Protein AF-E3ZTV2-F1 (afdb_monomer_lite)

Radius of gyration: 23.63 Å; chains: 1; bounding box: 73×39×81 Å

Secondary structure (DSSP, 8-state):
-HHHHHHHHHHHHS-GGG-STTTTSS--SS-GGGGHHHHHHHHHHHHHHHHHHHH-HHHHTT-BTTB-GGGGG---TT-TTT-SS--S--HHHHHHHHSSS-TTSHHHHHHHT--SS-BSSSS--HHHHHHHHHH--SHHHHHHHHHHHHHHHHHHHHHHHHTSSHHHHHHHHHHHHHHHHHTT--BTTTTTHHHHHHHGGGTGGGSSSTHHHHHHHHHHHHHHHHH-----SPPP-

Foldseek 3Di:
DVVVVVVVCCQQACDPPQPHPQSNLRPDDPRLVVLLVLLLVLLVVLQLVLVCQAQPVVLSVPDDPVDNPSVVVGRDCLHLLNDPAQLQPQPQRLVQVVVPDDPVCSVVSVVSNPLVAFFPDPAADPVLSVVVCVQDVYGVSSSVCSNVVSVLSNVLSVCSNQLHPLLVSLVVQLVVLVNCNNSSNDHPVCNVSNVSSVVSNVSSQCRNHPCVPVVVVCCVPVVCVPVNDDDDPDDDD

Sequence (237 aa):
GYYMWQYIMHEFFHIKDHRNIFRGWTSRYGNVLWTLPLRVYLGWFWIDEALSKIYGETTWDKVSITNLKPLFNGVGSDSWLTATTSKMPFEWLQTAATSGASQAAGDAAGAAATNVTTPILSHMPGWFQWIMELLMPNLDVALVMQKVVPFVELAIGLAMVVGLFTWLVSIGSAGFLVMFTLSAMLGWDKFWALPASIALLNGAGRTFGLDYWAVPWFQKHLGHWWYGKPKSVYRDK

Organism: NCBI:txid702453

Structure (mmCIF, N/CA/C/O backbone):
data_AF-E3ZTV2-F1
#
_entry.id   AF-E3ZTV2-F1
#
loop_
_atom_site.group_PDB
_atom_site.id
_atom_site.type_symbol
_atom_site.label_atom_id
_atom_site.label_alt_id
_atom_site.label_comp_id
_atom_site.label_asym_id
_atom_site.label_entity_id
_atom_site.label_seq_id
_atom_site.pdbx_PDB_ins_code
_atom_site.Cartn_x
_atom_site.Cartn_y
_atom_site.Cartn_z
_atom_site.occupancy
_atom_site.B_iso_or_equiv
_atom_site.auth_seq_id
_atom_site.auth_comp_id
_atom_site.auth_asym_id
_atom_site.auth_atom_id
_atom_site.pdbx_PDB_model_num
ATOM 1 N N . GLY A 1 1 ? 40.864 3.312 -9.023 1.00 81.31 1 GLY A N 1
ATOM 2 C CA . GLY A 1 1 ? 39.592 3.653 -8.353 1.00 81.31 1 GLY A CA 1
ATOM 3 C C . GLY A 1 1 ? 38.500 3.996 -9.351 1.00 81.31 1 GLY A C 1
ATOM 4 O O . GLY A 1 1 ? 37.644 3.162 -9.596 1.00 81.31 1 GLY A O 1
ATOM 5 N N . TYR A 1 2 ? 38.559 5.181 -9.966 1.00 91.19 2 TYR A N 1
ATOM 6 C CA . TYR A 1 2 ? 37.517 5.700 -10.870 1.00 91.19 2 TYR A CA 1
ATOM 7 C C . TYR A 1 2 ? 37.104 4.745 -12.007 1.00 91.19 2 TYR A C 1
ATOM 9 O O . TYR A 1 2 ? 35.928 4.423 -12.137 1.00 91.19 2 TYR A O 1
ATOM 17 N N . TYR A 1 3 ? 38.061 4.223 -12.783 1.00 91.12 3 TYR A N 1
ATOM 18 C CA . TYR A 1 3 ? 37.756 3.305 -13.891 1.00 91.12 3 TYR A CA 1
ATOM 19 C C . TYR A 1 3 ? 37.158 1.969 -13.433 1.00 91.12 3 TYR A C 1
ATOM 21 O O . TYR A 1 3 ? 36.282 1.428 -14.096 1.00 91.12 3 TYR A O 1
ATOM 29 N N . MET A 1 4 ? 37.577 1.471 -12.266 1.00 89.56 4 MET A N 1
ATOM 30 C CA . MET A 1 4 ? 37.004 0.266 -11.658 1.00 89.56 4 MET A CA 1
ATOM 31 C C . MET A 1 4 ? 35.544 0.498 -11.248 1.00 89.56 4 MET A C 1
ATOM 33 O O . MET A 1 4 ? 34.691 -0.343 -11.503 1.00 89.56 4 MET A O 1
ATOM 37 N N . TRP A 1 5 ? 35.240 1.665 -10.675 1.00 88.06 5 TRP A N 1
ATOM 38 C CA . TRP A 1 5 ? 33.871 2.052 -10.334 1.00 88.06 5 TRP A CA 1
ATOM 39 C C . TRP A 1 5 ? 32.977 2.201 -11.571 1.00 88.06 5 TRP A C 1
ATOM 41 O O . TRP A 1 5 ? 31.875 1.660 -11.594 1.00 88.06 5 TRP A O 1
ATOM 51 N N . GLN A 1 6 ? 33.463 2.877 -12.617 1.00 85.94 6 GLN A N 1
ATOM 52 C CA . GLN A 1 6 ? 32.741 3.015 -13.887 1.00 85.94 6 GLN A CA 1
ATOM 53 C C . GLN A 1 6 ? 32.474 1.656 -14.540 1.00 85.94 6 GLN A C 1
ATOM 55 O O . GLN A 1 6 ? 31.373 1.418 -15.027 1.00 85.94 6 GLN A O 1
ATOM 60 N N . TYR A 1 7 ? 33.446 0.743 -14.495 1.00 85.94 7 TYR A N 1
ATOM 61 C CA . TYR A 1 7 ? 33.284 -0.616 -15.002 1.00 85.94 7 TYR A CA 1
ATOM 62 C C . TYR A 1 7 ? 32.197 -1.389 -14.241 1.00 85.94 7 TYR A C 1
ATOM 64 O O . TYR A 1 7 ? 31.290 -1.936 -14.861 1.00 85.94 7 TYR A O 1
ATOM 72 N N . ILE A 1 8 ? 32.224 -1.365 -12.902 1.00 85.75 8 ILE A N 1
ATOM 73 C CA . ILE A 1 8 ? 31.193 -1.996 -12.058 1.00 85.75 8 ILE A CA 1
ATOM 74 C C . ILE A 1 8 ? 29.811 -1.397 -12.361 1.00 85.75 8 ILE A C 1
ATOM 76 O O . ILE A 1 8 ? 28.840 -2.126 -12.563 1.00 85.75 8 ILE A O 1
ATOM 80 N N . MET A 1 9 ? 29.712 -0.069 -12.441 1.00 82.62 9 MET A N 1
ATOM 81 C CA . MET A 1 9 ? 28.456 0.611 -12.761 1.00 82.62 9 MET A CA 1
ATOM 82 C C . MET A 1 9 ? 27.943 0.273 -14.160 1.00 82.62 9 MET A C 1
ATOM 84 O O . MET A 1 9 ? 26.732 0.139 -14.350 1.00 82.62 9 MET A O 1
ATOM 88 N N . HIS A 1 10 ? 28.834 0.120 -15.135 1.00 81.88 10 HIS A N 1
ATOM 89 C CA . HIS A 1 10 ? 28.465 -0.274 -16.486 1.00 81.88 10 HIS A CA 1
ATOM 90 C C . HIS A 1 10 ? 27.926 -1.709 -16.523 1.00 81.88 10 HIS A C 1
ATOM 92 O O . HIS A 1 10 ? 26.837 -1.936 -17.046 1.00 81.88 10 HIS A O 1
ATOM 98 N N . GLU A 1 11 ? 28.634 -2.650 -15.898 1.00 82.06 11 GLU A N 1
ATOM 99 C CA . GLU A 1 11 ? 28.300 -4.076 -15.929 1.00 82.06 11 GLU A CA 1
ATOM 100 C C . GLU A 1 11 ? 26.981 -4.391 -15.204 1.00 82.06 11 GLU A C 1
ATOM 102 O O . GLU A 1 11 ? 26.134 -5.131 -15.708 1.00 82.06 11 GLU A O 1
ATOM 107 N N . PHE A 1 12 ? 26.759 -3.790 -14.030 1.00 80.56 12 PHE A N 1
ATOM 108 C CA . PHE A 1 12 ? 25.579 -4.094 -13.219 1.00 80.56 12 PHE A CA 1
ATOM 109 C C . PHE A 1 12 ? 24.367 -3.205 -13.524 1.00 80.56 12 PHE A C 1
ATOM 111 O O . PHE A 1 12 ? 23.242 -3.712 -13.482 1.00 80.56 12 PHE A O 1
ATOM 118 N N . PHE A 1 13 ? 24.557 -1.919 -13.847 1.00 77.38 13 PHE A N 1
ATOM 119 C CA . PHE A 1 13 ? 23.460 -0.936 -13.903 1.00 77.38 13 PHE A CA 1
ATOM 120 C C . PHE A 1 13 ? 23.211 -0.297 -15.274 1.00 77.38 13 PHE A C 1
ATOM 122 O O . PHE A 1 13 ? 22.108 0.190 -15.504 1.00 77.38 13 PHE A O 1
ATOM 129 N N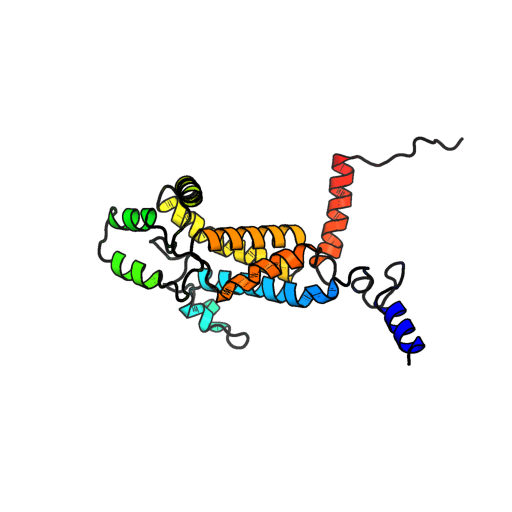 . HIS A 1 14 ? 24.179 -0.294 -16.196 1.00 75.31 14 HIS A N 1
ATOM 130 C CA . HIS A 1 14 ? 24.034 0.418 -17.478 1.00 75.31 14 HIS A CA 1
ATOM 131 C C . HIS A 1 14 ? 24.196 -0.473 -18.715 1.00 75.31 14 HIS A C 1
ATOM 133 O O . HIS A 1 14 ? 24.259 0.043 -19.833 1.00 75.31 14 HIS A O 1
ATOM 139 N N . ILE A 1 15 ? 24.246 -1.799 -18.545 1.00 75.06 15 ILE A N 1
ATOM 140 C CA . ILE A 1 15 ? 24.429 -2.715 -19.670 1.00 75.06 15 ILE A CA 1
ATOM 141 C C . ILE A 1 15 ? 23.250 -2.614 -20.648 1.00 75.06 15 ILE A C 1
ATOM 143 O O . ILE A 1 15 ? 22.076 -2.690 -20.265 1.00 75.06 15 ILE A O 1
ATOM 147 N N . LYS A 1 16 ? 23.571 -2.449 -21.932 1.00 64.56 16 LYS A N 1
ATOM 148 C CA . LYS A 1 16 ? 22.589 -2.518 -23.017 1.00 64.56 16 LYS A CA 1
ATOM 149 C C . LYS A 1 16 ? 22.161 -3.983 -23.201 1.00 64.56 16 LYS A C 1
ATOM 151 O O . LYS A 1 16 ? 22.934 -4.900 -22.933 1.00 64.56 16 LYS A O 1
ATOM 156 N N . ASP A 1 17 ? 20.905 -4.200 -23.582 1.00 69.25 17 ASP A N 1
ATOM 157 C CA . ASP A 1 17 ? 20.309 -5.524 -23.846 1.00 69.25 17 ASP A CA 1
ATOM 158 C C . ASP A 1 17 ? 20.088 -6.451 -22.637 1.00 69.25 17 ASP A C 1
ATOM 160 O O . ASP A 1 17 ? 19.860 -7.647 -22.815 1.00 69.25 17 ASP A O 1
ATOM 164 N N . HIS A 1 18 ? 20.103 -5.934 -21.400 1.00 71.44 18 HIS A N 1
ATOM 165 C CA . HIS A 1 18 ? 19.736 -6.700 -20.192 1.00 71.44 18 HIS A CA 1
ATOM 166 C C . HIS A 1 18 ? 20.591 -7.961 -19.932 1.00 71.44 18 HIS A C 1
ATOM 168 O O . HIS A 1 18 ? 20.199 -8.843 -19.163 1.00 71.44 18 HIS A O 1
ATOM 174 N N . ARG A 1 19 ? 21.784 -8.046 -20.534 1.00 71.69 19 ARG A N 1
ATOM 175 C CA . ARG A 1 19 ? 22.707 -9.189 -20.430 1.00 71.69 19 ARG A CA 1
ATOM 176 C C . ARG A 1 19 ? 23.564 -9.147 -19.157 1.00 71.69 19 ARG A C 1
ATOM 178 O O . ARG A 1 19 ? 24.773 -9.312 -19.231 1.00 71.69 19 ARG A O 1
ATOM 185 N N . ASN A 1 20 ? 22.949 -8.926 -17.997 1.00 76.06 20 ASN A N 1
ATOM 186 C CA . ASN A 1 20 ? 23.630 -8.999 -16.700 1.00 76.06 20 ASN A CA 1
ATOM 187 C C . ASN A 1 20 ? 23.155 -10.204 -15.869 1.00 76.06 20 ASN A C 1
ATOM 189 O O . ASN A 1 20 ? 22.162 -10.860 -16.194 1.00 76.06 20 ASN A O 1
ATOM 193 N N . ILE A 1 21 ? 23.852 -10.476 -14.760 1.00 76.88 21 ILE A N 1
ATOM 194 C CA . ILE A 1 21 ? 23.529 -11.566 -13.817 1.00 76.88 21 ILE A CA 1
ATOM 195 C C . ILE A 1 21 ? 22.083 -11.450 -13.295 1.00 76.88 21 ILE A C 1
ATOM 197 O O . ILE A 1 21 ? 21.417 -12.456 -13.057 1.00 76.88 21 ILE A O 1
ATOM 201 N N . PHE A 1 22 ? 21.563 -10.225 -13.195 1.00 75.50 22 PHE A N 1
ATOM 202 C CA . PHE A 1 22 ? 20.207 -9.919 -12.733 1.00 75.50 22 PHE A CA 1
ATOM 203 C C . PHE A 1 22 ? 19.158 -9.865 -13.857 1.00 75.50 22 PHE A C 1
ATOM 205 O O . PHE A 1 22 ? 18.072 -9.322 -13.650 1.00 75.50 22 PHE A O 1
ATOM 212 N N . ARG A 1 23 ? 19.465 -10.398 -15.051 1.00 72.69 23 ARG A N 1
ATOM 213 C CA . ARG A 1 23 ? 18.553 -10.492 -16.211 1.00 72.69 23 ARG A CA 1
ATOM 214 C C . ARG A 1 23 ? 17.859 -9.166 -16.565 1.00 72.69 23 ARG A C 1
ATOM 216 O O . ARG A 1 23 ? 16.705 -9.140 -16.986 1.00 72.69 23 ARG A O 1
ATOM 223 N N . GLY A 1 24 ? 18.550 -8.048 -16.358 1.00 73.50 24 GLY A N 1
ATOM 224 C CA . GLY A 1 24 ? 18.078 -6.706 -16.687 1.00 73.50 24 GLY A CA 1
ATOM 225 C C . GLY A 1 24 ? 17.286 -5.975 -15.608 1.00 73.50 24 GLY A C 1
ATOM 226 O O . GLY A 1 24 ? 16.904 -4.830 -15.838 1.00 73.50 24 GLY A O 1
ATOM 227 N N . TRP A 1 25 ? 17.050 -6.570 -14.435 1.00 73.50 25 TRP A N 1
ATOM 228 C CA . TRP A 1 25 ? 16.281 -5.928 -13.355 1.00 73.50 25 TRP A CA 1
ATOM 229 C C . TRP A 1 25 ? 16.961 -4.678 -12.790 1.00 73.50 25 TRP A C 1
ATOM 231 O O . TRP A 1 25 ? 16.288 -3.730 -12.383 1.00 73.50 25 TRP A O 1
ATOM 241 N N . THR A 1 26 ? 18.292 -4.671 -12.809 1.00 71.50 26 THR A N 1
ATOM 242 C CA . THR A 1 26 ? 19.145 -3.576 -12.334 1.00 71.50 26 THR A CA 1
ATOM 243 C C . THR A 1 26 ? 19.569 -2.612 -13.442 1.00 71.50 26 THR A C 1
ATOM 245 O O . THR A 1 26 ? 20.105 -1.555 -13.135 1.00 71.50 26 THR A O 1
ATOM 248 N N . SER A 1 27 ? 19.338 -2.940 -14.720 1.00 66.00 27 SER A N 1
ATOM 249 C CA . SER A 1 27 ? 19.918 -2.211 -15.860 1.00 66.00 27 SER A CA 1
ATOM 250 C C . SER A 1 27 ? 19.022 -1.097 -16.427 1.00 66.00 27 SER A C 1
ATOM 252 O O . SER A 1 27 ? 19.185 -0.686 -17.578 1.00 66.00 27 SER A O 1
ATOM 254 N N . ARG A 1 28 ? 18.004 -0.655 -15.673 1.00 69.25 28 ARG A N 1
ATOM 255 C CA . ARG A 1 28 ? 17.030 0.354 -16.122 1.00 69.25 28 ARG A CA 1
ATOM 256 C C . ARG A 1 28 ? 17.522 1.767 -15.794 1.00 69.25 28 ARG A C 1
ATOM 258 O O . ARG A 1 28 ? 17.814 2.072 -14.640 1.00 69.25 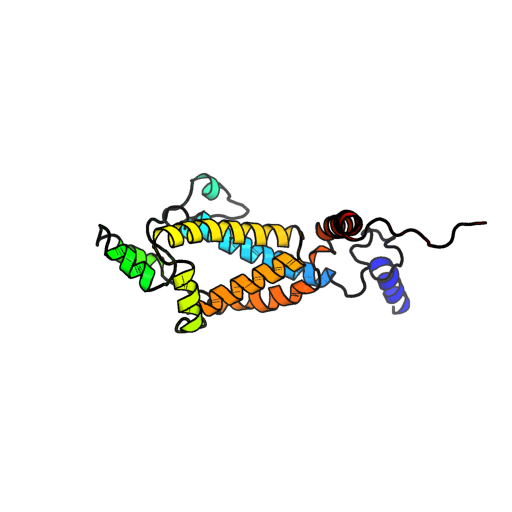28 ARG A O 1
ATOM 265 N N . TYR A 1 29 ? 17.523 2.644 -16.801 1.00 56.03 29 TYR A N 1
ATOM 266 C CA . TYR A 1 29 ? 17.745 4.081 -16.617 1.00 56.03 29 TYR A CA 1
ATOM 267 C C . TYR A 1 29 ? 16.623 4.691 -15.759 1.00 56.03 29 TYR A C 1
ATOM 269 O O . TYR A 1 29 ? 15.441 4.505 -16.049 1.00 56.03 29 TYR A O 1
ATOM 277 N N . GLY A 1 30 ? 17.006 5.395 -14.691 1.00 62.72 30 GLY A N 1
ATOM 278 C CA . GLY A 1 30 ? 16.117 5.726 -13.575 1.00 62.72 30 GLY A CA 1
ATOM 279 C C . GLY A 1 30 ? 16.077 4.542 -12.616 1.00 62.72 30 GLY A C 1
ATOM 280 O O . GLY A 1 30 ? 15.396 3.555 -12.869 1.00 62.72 30 GLY A O 1
ATOM 281 N N . ASN A 1 31 ? 16.874 4.601 -11.552 1.00 66.69 31 ASN A N 1
ATOM 282 C CA . ASN A 1 31 ? 17.228 3.448 -10.727 1.00 66.69 31 ASN A CA 1
ATOM 283 C C . ASN A 1 31 ? 16.070 3.076 -9.770 1.00 66.69 31 ASN A C 1
ATOM 285 O O . ASN A 1 31 ? 16.139 3.263 -8.558 1.00 66.69 31 ASN A O 1
ATOM 289 N N . VAL A 1 32 ? 14.974 2.571 -10.354 1.00 77.75 32 VAL A N 1
ATOM 290 C CA . VAL A 1 32 ? 13.733 2.102 -9.706 1.00 77.75 32 VAL A CA 1
ATOM 291 C C . VAL A 1 32 ? 14.011 1.017 -8.656 1.00 77.75 32 VAL A C 1
ATOM 293 O O . VAL A 1 32 ? 13.216 0.820 -7.739 1.00 77.75 32 VAL A O 1
ATOM 296 N N . LEU A 1 33 ? 15.186 0.384 -8.714 1.00 81.69 33 LEU A N 1
ATOM 297 C CA . LEU A 1 33 ? 15.715 -0.467 -7.651 1.00 81.69 33 LEU A CA 1
ATOM 298 C C . LEU A 1 33 ? 15.606 0.188 -6.268 1.00 81.69 33 LEU A C 1
ATOM 300 O O . LEU A 1 33 ? 15.181 -0.461 -5.319 1.00 81.69 33 LEU A O 1
ATOM 304 N N . TRP A 1 34 ? 15.913 1.482 -6.158 1.00 83.75 34 TRP A N 1
ATOM 305 C CA . TRP A 1 34 ? 15.877 2.193 -4.875 1.00 83.75 34 TRP A CA 1
ATOM 306 C C . TRP A 1 34 ? 14.471 2.449 -4.353 1.00 83.75 34 TRP A C 1
ATOM 308 O O . TRP A 1 34 ? 14.297 2.756 -3.179 1.00 83.75 34 TRP A O 1
ATOM 318 N N . THR A 1 35 ? 13.457 2.276 -5.195 1.00 89.62 35 THR A N 1
ATOM 319 C CA . THR A 1 35 ? 12.064 2.323 -4.753 1.00 89.62 35 THR A CA 1
ATOM 320 C C . THR A 1 35 ? 11.536 0.975 -4.283 1.00 89.62 35 THR A C 1
ATOM 322 O O . THR A 1 35 ? 10.452 0.926 -3.715 1.00 89.62 35 THR A O 1
ATOM 325 N N . LEU A 1 36 ? 12.298 -0.115 -4.430 1.00 91.00 36 LEU A N 1
ATOM 326 C CA . LEU A 1 36 ? 11.889 -1.431 -3.940 1.00 91.00 36 LEU A CA 1
ATOM 327 C C . LEU A 1 36 ? 11.705 -1.489 -2.416 1.00 91.00 36 LEU A C 1
ATOM 329 O O . LEU A 1 36 ? 10.666 -1.996 -1.997 1.00 91.00 36 LEU A O 1
ATOM 333 N N . PRO A 1 37 ? 12.622 -0.968 -1.575 1.00 92.94 37 PRO A N 1
ATOM 334 C CA . PRO A 1 37 ? 12.410 -0.979 -0.129 1.00 92.94 37 PRO A CA 1
ATOM 335 C C . PRO A 1 37 ? 11.145 -0.213 0.261 1.00 92.94 37 PRO A C 1
ATOM 337 O O . PRO A 1 37 ? 10.329 -0.722 1.023 1.00 92.94 37 PRO A O 1
ATOM 340 N N . LEU A 1 38 ? 10.933 0.961 -0.345 1.00 94.12 38 LEU A N 1
ATOM 341 C CA . LEU A 1 38 ? 9.726 1.761 -0.138 1.00 94.12 38 LEU A CA 1
ATOM 342 C C . LEU A 1 38 ? 8.463 1.014 -0.591 1.00 94.12 38 LEU A C 1
ATOM 344 O O . LEU A 1 38 ? 7.445 1.066 0.088 1.00 94.12 38 LEU A O 1
ATOM 348 N N . ARG A 1 39 ? 8.538 0.282 -1.709 1.00 94.25 39 ARG A N 1
ATOM 349 C CA . ARG A 1 39 ? 7.439 -0.533 -2.238 1.00 94.25 39 ARG A CA 1
ATOM 350 C C . ARG A 1 39 ? 7.043 -1.644 -1.276 1.00 94.25 39 ARG A C 1
ATOM 352 O O . ARG A 1 39 ? 5.861 -1.815 -1.006 1.00 94.25 39 ARG A O 1
ATOM 359 N N . VAL A 1 40 ? 8.020 -2.405 -0.785 1.00 94.94 40 VAL A N 1
ATOM 360 C CA . VAL A 1 40 ? 7.769 -3.508 0.150 1.00 94.94 40 VAL A CA 1
ATOM 361 C C . VAL A 1 40 ? 7.259 -2.963 1.478 1.00 94.94 40 VAL A C 1
ATOM 363 O O . VAL A 1 40 ? 6.315 -3.520 2.022 1.00 94.94 40 VAL A O 1
ATOM 366 N N . TYR A 1 41 ? 7.820 -1.853 1.962 1.00 95.38 41 TYR A N 1
ATOM 367 C CA . TYR A 1 41 ? 7.381 -1.224 3.205 1.00 95.38 41 TYR A CA 1
ATOM 368 C C . TYR A 1 41 ? 5.950 -0.679 3.114 1.00 95.38 41 TYR A C 1
ATOM 370 O O . TYR A 1 41 ? 5.134 -0.975 3.980 1.00 95.38 41 TYR A O 1
ATOM 378 N N . LEU A 1 42 ? 5.602 0.038 2.039 1.00 94.56 42 LEU A N 1
ATOM 379 C CA . LEU A 1 42 ? 4.229 0.505 1.828 1.00 94.56 42 LEU A CA 1
ATOM 380 C C . LEU A 1 42 ? 3.255 -0.663 1.611 1.00 94.56 42 LEU A C 1
ATOM 382 O O . LEU A 1 42 ? 2.134 -0.635 2.107 1.00 94.56 42 LEU A O 1
ATOM 386 N N . GLY A 1 43 ? 3.679 -1.707 0.895 1.00 94.31 43 GLY A N 1
ATOM 387 C CA . GLY A 1 43 ? 2.884 -2.923 0.739 1.00 94.31 43 GLY A CA 1
ATOM 388 C C . GLY A 1 43 ? 2.626 -3.622 2.074 1.00 94.31 43 GLY A C 1
ATOM 389 O O . GLY A 1 43 ? 1.499 -4.027 2.341 1.00 94.31 43 GLY A O 1
ATOM 390 N N . TRP A 1 44 ? 3.644 -3.706 2.934 1.00 94.44 44 TRP A N 1
ATOM 391 C CA . TRP A 1 44 ? 3.511 -4.240 4.287 1.00 94.44 44 TRP A CA 1
ATOM 392 C C . TRP A 1 44 ? 2.581 -3.391 5.152 1.00 94.44 44 TRP A C 1
ATOM 394 O O . TRP A 1 44 ? 1.726 -3.956 5.818 1.00 94.44 44 TRP A O 1
ATOM 404 N N . PHE A 1 45 ? 2.683 -2.061 5.085 1.00 94.06 45 PHE A N 1
ATOM 405 C CA . PHE A 1 45 ? 1.765 -1.146 5.772 1.00 94.06 45 PHE A CA 1
ATOM 406 C C . PHE A 1 45 ? 0.294 -1.465 5.456 1.00 94.06 45 PHE A C 1
ATOM 408 O O . PHE A 1 45 ? -0.511 -1.614 6.367 1.00 94.06 45 PHE A O 1
ATOM 415 N N . TRP A 1 46 ? -0.052 -1.664 4.181 1.00 93.81 46 TRP A N 1
ATOM 416 C CA . TRP A 1 46 ? -1.418 -2.041 3.801 1.00 93.81 46 TRP A CA 1
ATOM 417 C C . TRP A 1 46 ? -1.827 -3.440 4.265 1.00 93.81 46 TRP A C 1
ATOM 419 O O . TRP A 1 46 ? -2.983 -3.649 4.623 1.00 93.81 46 TRP A O 1
ATOM 429 N N . ILE A 1 47 ? -0.900 -4.402 4.260 1.00 94.69 47 ILE A N 1
ATOM 430 C CA . ILE A 1 47 ? -1.156 -5.752 4.782 1.00 94.69 47 ILE A CA 1
ATOM 431 C C . ILE A 1 47 ? -1.433 -5.692 6.287 1.00 94.69 47 ILE A C 1
ATOM 433 O O . ILE A 1 47 ? -2.374 -6.326 6.751 1.00 94.69 47 ILE A O 1
ATOM 437 N N . ASP A 1 48 ? -0.643 -4.926 7.031 1.00 91.19 48 ASP A N 1
ATOM 438 C CA . ASP A 1 48 ? -0.765 -4.770 8.479 1.00 91.19 48 ASP A CA 1
ATOM 439 C C . ASP A 1 48 ? -2.091 -4.095 8.869 1.00 91.19 48 ASP A C 1
ATOM 441 O O . ASP A 1 48 ? -2.852 -4.623 9.682 1.00 91.19 48 ASP A O 1
ATOM 445 N N . GLU A 1 49 ? -2.447 -2.999 8.191 1.00 89.38 49 GLU A N 1
ATOM 446 C CA . GLU A 1 49 ? -3.746 -2.324 8.339 1.00 89.38 49 GLU A CA 1
ATOM 447 C C . GLU A 1 49 ? -4.932 -3.234 7.992 1.00 89.38 49 GLU A C 1
ATOM 449 O O . GLU A 1 49 ? -5.971 -3.199 8.650 1.00 89.38 49 GLU A O 1
ATOM 454 N N . ALA A 1 50 ? -4.797 -4.064 6.959 1.00 90.50 50 ALA A N 1
ATOM 455 C CA . ALA A 1 50 ? -5.856 -4.975 6.559 1.00 90.50 50 ALA A CA 1
ATOM 456 C C . ALA A 1 50 ? -6.028 -6.131 7.553 1.00 90.50 50 ALA A C 1
ATOM 458 O O . ALA A 1 50 ? -7.152 -6.489 7.910 1.00 90.50 50 ALA A O 1
ATOM 459 N N . LEU A 1 51 ? -4.926 -6.737 7.999 1.00 90.44 51 LEU A N 1
ATOM 460 C CA . LEU A 1 51 ? -4.954 -7.891 8.895 1.00 90.44 51 LEU A CA 1
ATOM 461 C C . LEU A 1 51 ? -5.413 -7.506 10.302 1.00 90.44 51 LEU A C 1
ATOM 463 O O . LEU A 1 51 ? -6.189 -8.262 10.891 1.00 90.44 51 LEU A O 1
ATOM 467 N N . SER A 1 52 ? -5.051 -6.317 10.792 1.00 87.62 52 SER A N 1
ATOM 468 C CA . SER A 1 52 ? -5.588 -5.781 12.048 1.00 87.62 52 SER A CA 1
ATOM 469 C C . SER A 1 52 ? -7.109 -5.585 11.982 1.00 87.62 52 SER A C 1
ATOM 471 O O . SER A 1 52 ? -7.816 -5.942 12.924 1.00 87.62 52 SER A O 1
ATOM 473 N N . LYS A 1 53 ? -7.658 -5.141 10.842 1.00 86.31 53 LYS A N 1
ATOM 474 C CA . LYS A 1 53 ? -9.116 -5.035 10.633 1.00 86.31 53 LYS A CA 1
ATOM 475 C C . LYS A 1 53 ? -9.797 -6.398 10.471 1.00 86.31 53 LYS A C 1
ATOM 477 O O . LYS A 1 53 ? -10.898 -6.593 10.989 1.00 86.31 53 LYS A O 1
ATOM 482 N N . ILE A 1 54 ? -9.166 -7.351 9.779 1.00 89.25 54 ILE A N 1
ATOM 483 C CA . ILE A 1 54 ? -9.717 -8.695 9.523 1.00 89.25 54 ILE A CA 1
ATOM 484 C C . ILE A 1 54 ? -9.739 -9.547 10.794 1.00 89.25 54 ILE A C 1
ATOM 486 O O . ILE A 1 54 ? -10.772 -10.140 11.097 1.00 89.25 54 ILE A O 1
ATOM 490 N N . TYR A 1 55 ? -8.637 -9.623 11.540 1.00 86.19 55 TYR A N 1
ATOM 491 C CA . TYR A 1 55 ? -8.535 -10.461 12.743 1.00 86.19 55 TYR A CA 1
ATOM 492 C C . TYR A 1 55 ? -8.933 -9.726 14.029 1.00 86.19 55 TYR A C 1
ATOM 494 O O . TYR A 1 55 ? -9.260 -10.383 15.016 1.00 86.19 55 TYR A O 1
ATOM 502 N N . GLY A 1 56 ? -8.958 -8.392 14.013 1.00 83.06 56 GLY A N 1
ATOM 503 C CA . GLY A 1 56 ? -9.086 -7.553 15.202 1.00 83.06 56 GLY A CA 1
ATOM 504 C C . GLY A 1 56 ? -7.714 -7.227 15.800 1.00 83.06 56 GLY A C 1
ATOM 505 O O . GLY A 1 56 ? -6.853 -8.102 15.910 1.00 83.06 56 GLY A O 1
ATOM 506 N N . GLU A 1 57 ? -7.530 -5.974 16.213 1.00 80.25 57 GLU A N 1
ATOM 507 C CA . GLU A 1 57 ? -6.262 -5.413 16.712 1.00 80.25 57 GLU A CA 1
ATOM 508 C C . GLU A 1 57 ? -5.673 -6.240 17.865 1.00 80.25 57 GLU A C 1
ATOM 510 O O . GLU A 1 57 ? -4.549 -6.727 17.790 1.00 80.25 57 GLU A O 1
ATOM 515 N N . THR A 1 58 ? -6.499 -6.573 18.859 1.00 82.38 58 THR A N 1
ATOM 516 C CA . THR A 1 58 ? -6.099 -7.355 20.042 1.00 82.38 58 THR A CA 1
ATOM 517 C C . THR A 1 58 ? -5.596 -8.769 19.733 1.00 82.38 58 THR A C 1
ATOM 519 O O . THR A 1 58 ? -4.872 -9.374 20.536 1.00 82.38 58 THR A O 1
ATOM 522 N N . THR A 1 59 ? -6.018 -9.335 18.600 1.00 83.94 59 THR A N 1
ATOM 523 C CA . THR A 1 59 ? -5.589 -10.659 18.134 1.00 83.94 59 THR A CA 1
ATOM 524 C C . THR A 1 59 ? -4.361 -10.534 17.245 1.00 83.94 59 THR A C 1
ATOM 526 O O . THR A 1 59 ? -3.428 -11.323 17.399 1.00 83.94 59 THR A O 1
ATOM 529 N N . TRP A 1 60 ? -4.337 -9.529 16.366 1.00 86.69 60 TRP A N 1
ATOM 530 C CA . TRP A 1 60 ? -3.232 -9.261 15.453 1.00 86.69 60 TRP A CA 1
ATOM 531 C C . TRP A 1 60 ? -1.947 -8.851 16.184 1.00 86.69 60 TRP A C 1
ATOM 533 O O . TRP A 1 60 ? -0.894 -9.398 15.874 1.00 86.69 60 TRP A O 1
ATOM 543 N N . ASP A 1 61 ? -2.029 -8.048 17.248 1.00 84.94 61 ASP A N 1
ATOM 544 C CA . ASP A 1 61 ? -0.868 -7.640 18.063 1.00 84.94 61 ASP A CA 1
ATOM 545 C C . ASP A 1 61 ? -0.121 -8.816 18.708 1.00 84.94 61 ASP A C 1
ATOM 547 O O . ASP A 1 61 ? 1.063 -8.736 19.041 1.00 84.94 61 ASP A O 1
ATOM 551 N N . LYS A 1 62 ? -0.816 -9.940 18.911 1.00 84.25 62 LYS A N 1
ATOM 552 C CA . LYS A 1 62 ? -0.233 -11.165 19.476 1.00 84.25 62 LYS A CA 1
ATOM 553 C C . LYS A 1 62 ? 0.440 -12.027 18.412 1.00 84.25 62 LYS A C 1
ATOM 555 O O . LYS A 1 62 ? 1.165 -12.962 18.764 1.00 84.25 62 LYS A O 1
ATOM 560 N N . VAL A 1 63 ? 0.176 -11.765 17.133 1.00 85.00 63 VAL A N 1
ATOM 561 C CA . VAL A 1 63 ? 0.790 -12.477 16.017 1.00 85.00 63 VAL A CA 1
ATOM 562 C C . VAL A 1 63 ? 2.203 -11.948 15.834 1.00 85.00 63 VAL A C 1
ATOM 564 O O . VAL A 1 63 ? 2.443 -10.763 15.636 1.00 85.00 63 VAL A O 1
ATOM 567 N N . SER A 1 64 ? 3.164 -12.861 15.866 1.00 82.62 64 SER A N 1
ATOM 568 C CA . SER A 1 64 ? 4.544 -12.562 15.507 1.00 82.62 64 SER A CA 1
ATOM 569 C C . SER A 1 64 ? 5.035 -13.593 14.505 1.00 82.62 64 SER A C 1
ATOM 571 O O . SER A 1 64 ? 4.524 -14.711 14.451 1.00 82.62 64 SER A O 1
ATOM 573 N N . ILE A 1 65 ? 6.079 -13.253 13.750 1.00 80.44 65 ILE A N 1
ATOM 574 C CA . ILE A 1 65 ? 6.710 -14.151 12.771 1.00 80.44 65 ILE A CA 1
ATOM 575 C C . ILE A 1 65 ? 7.130 -15.484 13.427 1.00 80.44 65 ILE A C 1
ATOM 577 O O . ILE A 1 65 ? 7.124 -16.528 12.780 1.00 80.44 65 ILE A O 1
ATOM 581 N N . THR A 1 66 ? 7.449 -15.474 14.725 1.00 84.62 66 THR A N 1
ATOM 582 C CA . THR A 1 66 ? 7.830 -16.665 15.502 1.00 84.62 66 THR A CA 1
ATOM 583 C C . THR A 1 66 ? 6.652 -17.384 16.166 1.00 84.62 66 THR A C 1
ATOM 585 O O . THR A 1 66 ? 6.794 -18.538 16.570 1.00 84.62 66 THR A O 1
ATOM 588 N N . ASN A 1 67 ? 5.486 -16.743 16.280 1.00 83.44 67 ASN A N 1
ATOM 589 C CA . ASN A 1 67 ? 4.306 -17.299 16.934 1.00 83.44 67 ASN A CA 1
ATOM 590 C C . ASN A 1 67 ? 3.034 -16.984 16.137 1.00 83.44 67 ASN A C 1
ATOM 592 O O . ASN A 1 67 ? 2.353 -15.986 16.365 1.00 83.44 67 ASN A O 1
ATOM 596 N N . LEU A 1 68 ? 2.704 -17.897 15.224 1.00 84.62 68 LEU A N 1
ATOM 597 C CA . LEU A 1 68 ? 1.530 -17.810 14.354 1.00 84.62 68 LEU A CA 1
ATOM 598 C C . LEU A 1 68 ? 0.272 -18.450 14.959 1.00 84.62 68 LEU A C 1
ATOM 600 O O . LEU A 1 68 ? -0.782 -18.420 14.335 1.00 84.62 68 LEU A O 1
ATOM 604 N N . LYS A 1 69 ? 0.347 -19.042 16.160 1.00 82.94 69 LYS A N 1
ATOM 605 C CA . LYS A 1 69 ? -0.802 -19.725 16.784 1.00 82.94 69 LYS A CA 1
ATOM 606 C C . LYS A 1 69 ? -2.058 -18.846 16.900 1.00 82.94 69 LYS A C 1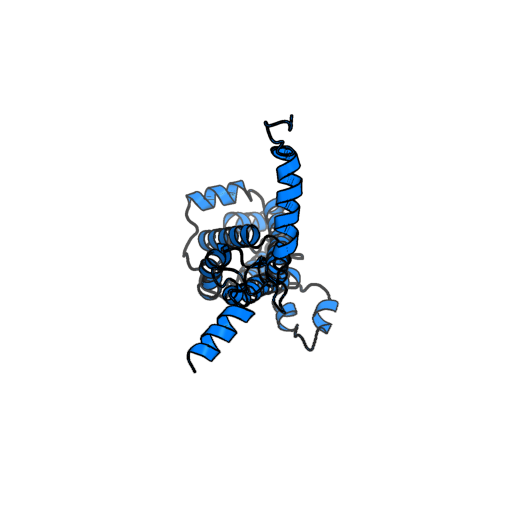
ATOM 608 O O . LYS A 1 69 ? -3.134 -19.378 16.638 1.00 82.94 69 LYS A O 1
ATOM 613 N N . PRO A 1 70 ? -1.967 -17.539 17.232 1.00 81.00 70 PRO A N 1
ATOM 614 C CA . PRO A 1 70 ? -3.155 -16.695 17.359 1.00 81.00 70 PRO A CA 1
ATOM 615 C C . PRO A 1 70 ? -3.980 -16.575 16.071 1.00 81.00 70 PRO A C 1
ATOM 617 O O . PRO A 1 70 ? -5.193 -16.438 16.167 1.00 81.00 70 PRO A O 1
ATOM 620 N N . LEU A 1 71 ? -3.369 -16.725 14.886 1.00 79.12 71 LEU A N 1
ATOM 621 C CA . LEU A 1 71 ? -4.084 -16.702 13.599 1.00 79.12 71 LEU A CA 1
ATOM 622 C C . LEU A 1 71 ? -5.105 -17.833 13.456 1.00 79.12 71 LEU A C 1
ATOM 624 O O . LEU A 1 71 ? -6.128 -17.675 12.798 1.00 79.12 71 LEU A O 1
ATOM 628 N N . PHE A 1 72 ? -4.825 -18.982 14.068 1.00 82.75 72 PHE A N 1
ATOM 629 C CA . PHE A 1 72 ? -5.664 -20.173 13.952 1.00 82.75 72 PHE A CA 1
ATOM 630 C C . PHE A 1 72 ? -6.726 -20.267 15.053 1.00 82.75 72 PHE A C 1
ATOM 632 O O . PHE A 1 72 ? -7.557 -21.170 15.015 1.00 82.75 72 PHE A O 1
ATOM 639 N N . ASN A 1 73 ? -6.737 -19.327 16.004 1.00 80.00 73 ASN A N 1
ATOM 640 C CA . ASN A 1 73 ? -7.722 -19.278 17.089 1.00 80.00 73 ASN A CA 1
ATOM 641 C C . ASN A 1 73 ? -9.046 -18.614 16.671 1.00 80.00 73 ASN A C 1
ATOM 643 O O . ASN A 1 73 ? -9.966 -18.522 17.481 1.00 80.00 73 ASN A O 1
ATOM 647 N N . GLY A 1 74 ? -9.147 -18.182 15.412 1.00 79.88 74 GLY A N 1
ATOM 648 C CA . GLY A 1 74 ? -10.321 -17.525 14.855 1.00 79.88 74 GLY A CA 1
ATOM 649 C C . GLY A 1 74 ? -10.202 -16.004 14.832 1.00 79.88 74 GLY A C 1
ATOM 650 O O . GLY A 1 74 ? -9.156 -15.423 15.115 1.00 79.88 74 GLY A O 1
ATOM 651 N N . VAL A 1 75 ? -11.299 -15.368 14.434 1.00 82.94 75 VAL A N 1
ATOM 652 C CA . VAL A 1 75 ? -11.409 -13.914 14.314 1.00 82.94 75 VAL A CA 1
ATOM 653 C C . VAL A 1 75 ? -11.795 -13.329 15.675 1.00 82.94 75 VAL A C 1
ATOM 655 O O . VAL A 1 75 ? -12.729 -13.820 16.310 1.00 82.94 75 VAL A O 1
ATOM 658 N N . GLY A 1 76 ? -11.080 -12.299 16.132 1.00 79.06 76 GLY A N 1
ATOM 659 C CA . GLY A 1 76 ? -11.354 -11.629 17.402 1.00 79.06 76 GLY A CA 1
ATOM 660 C C . GLY A 1 76 ? -12.708 -10.914 17.415 1.00 79.06 76 GLY A C 1
ATOM 661 O O . GLY A 1 76 ? -13.246 -10.546 16.369 1.00 79.06 76 GLY A O 1
ATOM 662 N N . SER A 1 77 ? -13.248 -10.666 18.613 1.00 78.19 77 SER A N 1
ATOM 663 C CA . SER A 1 77 ? -14.494 -9.901 18.808 1.00 78.19 77 SER A CA 1
ATOM 664 C C . SER A 1 77 ? -14.446 -8.519 18.160 1.00 78.19 77 SER A C 1
ATOM 666 O O . SER A 1 77 ? -15.462 -8.011 17.693 1.00 78.19 77 SER A O 1
ATOM 668 N N . ASP A 1 78 ? -13.245 -7.951 18.084 1.00 79.25 78 ASP A N 1
ATOM 669 C CA . ASP A 1 78 ? -12.988 -6.579 17.659 1.00 79.25 78 ASP A CA 1
ATOM 670 C C . ASP A 1 78 ? -12.738 -6.486 16.145 1.00 79.25 78 ASP A C 1
ATOM 672 O O . ASP A 1 78 ? -12.368 -5.431 15.628 1.00 79.25 78 ASP A O 1
ATOM 676 N N . SER A 1 79 ? -12.945 -7.573 15.408 1.00 82.94 79 SER A N 1
ATOM 677 C CA . SER A 1 79 ? -12.828 -7.584 13.957 1.00 82.94 79 SER A CA 1
ATOM 678 C C . SER A 1 79 ? -13.899 -6.729 13.280 1.00 82.94 79 SER A C 1
ATOM 680 O O . SER A 1 79 ? -15.036 -6.589 13.737 1.00 82.94 79 SER A O 1
ATOM 682 N N . TRP A 1 80 ? -13.543 -6.177 12.126 1.00 81.94 80 TRP A N 1
ATOM 683 C CA . TRP A 1 80 ? -14.481 -5.507 11.232 1.00 81.94 80 TRP A CA 1
ATOM 684 C C . TRP A 1 80 ? -15.485 -6.481 10.598 1.00 81.94 80 TRP A C 1
ATOM 686 O O . TRP A 1 80 ? -16.552 -6.051 10.159 1.00 81.94 80 TRP A O 1
ATOM 696 N N . LEU A 1 81 ? -15.172 -7.782 10.573 1.00 83.88 81 LEU A N 1
ATOM 697 C CA . LEU A 1 81 ? -16.002 -8.833 9.979 1.00 83.88 81 LEU A CA 1
ATOM 698 C C . LEU A 1 81 ? -17.153 -9.277 10.888 1.00 83.88 81 LEU A C 1
ATOM 700 O O . LEU A 1 81 ? -18.234 -9.609 10.395 1.00 83.88 81 LEU A O 1
ATOM 704 N N . THR A 1 82 ? -16.926 -9.266 12.200 1.00 80.44 82 THR A N 1
ATOM 705 C CA . THR A 1 82 ? -17.892 -9.672 13.234 1.00 80.44 82 THR A CA 1
ATOM 706 C C . THR A 1 82 ? -18.739 -8.508 13.741 1.00 80.44 82 THR A C 1
ATOM 708 O O . THR A 1 82 ? -19.742 -8.734 14.413 1.00 80.44 82 THR A O 1
ATOM 711 N N . ALA A 1 83 ? -18.365 -7.271 13.408 1.00 74.69 83 ALA A N 1
ATOM 712 C CA . ALA A 1 83 ? -19.066 -6.074 13.844 1.00 74.69 83 ALA A CA 1
ATOM 713 C C . ALA A 1 83 ? -20.517 -6.031 13.323 1.00 74.69 83 ALA A C 1
ATOM 715 O O . ALA A 1 83 ? -20.769 -6.123 12.117 1.00 74.69 83 ALA A O 1
ATOM 716 N N . THR A 1 84 ? -21.464 -5.865 14.248 1.00 67.12 84 THR A N 1
ATOM 717 C CA . THR A 1 84 ? -22.891 -5.606 13.975 1.00 67.12 84 THR A CA 1
ATOM 718 C C . THR A 1 84 ? -23.211 -4.113 13.901 1.00 67.12 84 THR A C 1
ATOM 720 O O . THR A 1 84 ? -24.256 -3.735 13.385 1.00 67.12 84 THR A O 1
ATOM 723 N N . THR A 1 85 ? -22.298 -3.270 14.388 1.00 67.94 85 THR A N 1
ATOM 724 C CA . THR A 1 85 ? -22.381 -1.805 14.359 1.00 67.94 85 THR A CA 1
ATOM 725 C C . THR A 1 85 ? -21.249 -1.247 13.497 1.00 67.94 85 THR A C 1
ATOM 727 O O . THR A 1 85 ? -20.163 -1.830 13.444 1.00 67.94 85 THR A O 1
ATOM 730 N N . SER A 1 86 ? -21.494 -0.123 12.815 1.00 70.06 86 SER A N 1
ATOM 731 C CA . SER A 1 86 ? -20.477 0.551 12.002 1.00 70.06 86 SER A CA 1
ATOM 732 C C . SER A 1 86 ? -19.325 1.058 12.877 1.00 70.06 86 SER A C 1
ATOM 734 O O . SER A 1 86 ? -19.539 1.822 13.817 1.00 70.06 86 SER A O 1
ATOM 736 N N . LYS A 1 87 ? -18.097 0.653 12.545 1.00 70.31 87 LYS A N 1
ATOM 737 C CA . LYS A 1 87 ? -16.845 1.150 13.137 1.00 70.31 87 LYS A CA 1
ATOM 738 C C . LYS A 1 87 ? -16.342 2.429 12.468 1.00 70.31 87 LYS A C 1
ATOM 740 O O . LYS A 1 87 ? -15.331 2.983 12.886 1.00 70.31 87 LYS A O 1
ATOM 745 N N . MET A 1 88 ? -17.022 2.895 11.422 1.00 72.25 88 MET A N 1
ATOM 746 C CA . MET A 1 88 ? -16.669 4.141 10.751 1.00 72.25 88 MET A CA 1
ATOM 747 C C . MET A 1 88 ? -17.173 5.353 11.558 1.00 72.25 88 MET A C 1
ATOM 749 O O . MET A 1 88 ? -18.295 5.313 12.077 1.00 72.25 88 MET A O 1
ATOM 753 N N . PRO A 1 89 ? -16.388 6.443 11.654 1.00 68.25 89 PRO A N 1
ATOM 754 C CA . PRO A 1 89 ? -16.687 7.598 12.503 1.00 68.25 89 PRO A CA 1
ATOM 755 C C . PRO A 1 89 ? -17.693 8.564 11.846 1.00 68.25 89 PRO A C 1
ATOM 757 O O . PRO A 1 89 ? -17.463 9.768 11.781 1.00 68.25 89 PRO A O 1
ATOM 760 N N . PHE A 1 90 ? -18.802 8.048 11.313 1.00 74.19 90 PHE A N 1
ATOM 761 C CA . PHE A 1 90 ? -19.826 8.855 10.645 1.00 74.19 90 PHE A CA 1
ATOM 762 C C . PHE A 1 90 ? -21.048 9.036 11.545 1.00 74.19 90 PHE A C 1
ATOM 764 O O . PHE A 1 90 ? -21.707 8.057 11.902 1.00 74.19 90 PHE A O 1
ATOM 771 N N . GLU A 1 91 ? -21.374 10.286 11.883 1.00 72.06 91 GLU A N 1
ATOM 772 C CA . GLU A 1 91 ? -22.471 10.622 12.803 1.00 72.06 91 GLU A CA 1
ATOM 773 C C . GLU A 1 91 ? -23.814 10.023 12.352 1.00 72.06 91 GLU A C 1
ATOM 775 O O . GLU A 1 91 ? -24.512 9.399 13.153 1.00 72.06 91 GLU A O 1
ATOM 780 N N . TRP A 1 92 ? -24.134 10.098 11.052 1.00 74.38 92 TRP A N 1
ATOM 781 C CA . TRP A 1 92 ? -25.400 9.584 10.509 1.00 74.38 92 TRP A CA 1
ATOM 782 C C . TRP A 1 92 ? -25.537 8.056 10.605 1.00 74.38 92 TRP A C 1
ATOM 784 O O . TRP A 1 92 ? -26.651 7.539 10.688 1.00 74.38 92 TRP A O 1
ATOM 794 N N . LEU A 1 93 ? -24.423 7.317 10.644 1.00 69.25 93 LEU A N 1
ATOM 795 C CA . LEU A 1 93 ? -24.435 5.861 10.815 1.00 69.25 93 LEU A CA 1
ATOM 796 C C . LEU A 1 93 ? -24.542 5.452 12.289 1.00 69.25 93 LEU A C 1
ATOM 798 O O . LEU A 1 93 ? -25.145 4.423 12.593 1.00 69.25 93 LEU A O 1
ATOM 802 N N . GLN A 1 94 ? -23.993 6.257 13.203 1.00 65.69 94 GLN A N 1
ATOM 803 C CA . GLN A 1 94 ? -24.077 6.027 14.650 1.00 65.69 94 GLN A CA 1
ATOM 804 C C . GLN A 1 94 ? -25.511 6.245 15.166 1.00 65.69 94 GLN A C 1
ATOM 806 O O . GLN A 1 94 ? -26.012 5.468 15.984 1.00 65.69 94 GLN A O 1
ATOM 811 N N . THR A 1 95 ? -26.223 7.248 14.638 1.00 55.12 95 THR A N 1
ATOM 812 C CA . THR A 1 95 ? -27.637 7.496 14.977 1.00 55.12 95 THR A CA 1
ATOM 813 C C . THR A 1 95 ? -28.576 6.424 14.403 1.00 55.12 95 THR A C 1
ATOM 815 O O . THR A 1 95 ? -29.567 6.058 15.034 1.00 55.12 95 THR A O 1
ATOM 818 N N . ALA A 1 96 ? -28.258 5.859 13.234 1.00 49.41 96 ALA A N 1
ATOM 819 C CA . ALA A 1 96 ? -29.031 4.762 12.643 1.00 49.41 96 ALA A CA 1
ATOM 820 C C . ALA A 1 96 ? -28.888 3.438 13.423 1.00 49.41 96 ALA A C 1
ATOM 822 O O . ALA A 1 96 ? -29.828 2.649 13.476 1.00 49.41 96 ALA A O 1
ATOM 823 N N . ALA A 1 97 ? -27.743 3.207 14.077 1.00 42.91 97 ALA A N 1
ATOM 824 C CA . ALA A 1 97 ? -27.538 2.050 14.952 1.00 42.91 97 ALA A CA 1
ATOM 825 C C . ALA A 1 97 ? -28.324 2.142 16.277 1.00 42.91 97 ALA A C 1
ATOM 827 O O . ALA A 1 97 ? -28.617 1.123 16.897 1.00 42.91 97 ALA A O 1
ATOM 828 N N . THR A 1 98 ? -28.703 3.350 16.712 1.00 38.94 98 THR A N 1
ATOM 829 C CA . THR A 1 98 ? -29.460 3.584 17.956 1.00 38.94 98 THR A CA 1
ATOM 830 C C . THR A 1 98 ? -30.981 3.578 17.765 1.00 38.94 98 THR A C 1
ATOM 832 O O . THR A 1 98 ? -31.711 3.403 18.742 1.00 38.94 98 THR A O 1
ATOM 835 N N . SER A 1 99 ? -31.482 3.695 16.530 1.00 39.12 99 SER A N 1
ATOM 836 C CA . SER A 1 99 ? -32.920 3.656 16.213 1.00 39.12 99 SER A CA 1
ATOM 837 C C . SER A 1 99 ? -33.471 2.245 15.935 1.00 39.12 99 SER A C 1
ATOM 839 O O . SER A 1 99 ? -34.687 2.072 15.854 1.00 39.12 99 SER A O 1
ATOM 841 N N . GLY A 1 100 ? -32.605 1.225 15.867 1.00 38.00 100 GLY A N 1
ATOM 842 C CA . GLY A 1 100 ? -32.960 -0.185 15.684 1.00 38.00 100 GLY A CA 1
ATOM 843 C C . GLY A 1 100 ? -32.427 -1.082 16.807 1.00 38.00 100 GLY A C 1
ATOM 844 O O . GLY A 1 100 ? -31.352 -1.649 16.691 1.00 38.00 100 GLY A O 1
ATOM 845 N N . ALA A 1 101 ? -33.198 -1.222 17.889 1.00 31.22 101 ALA A N 1
ATOM 846 C CA . ALA A 1 101 ? -33.117 -2.304 18.883 1.00 31.22 101 ALA A CA 1
ATOM 847 C C . ALA A 1 101 ? -31.718 -2.705 19.428 1.00 31.22 101 ALA A C 1
ATOM 849 O O . ALA A 1 101 ? -31.249 -3.813 19.187 1.00 31.22 101 ALA A O 1
ATOM 850 N N . SER A 1 102 ? -31.090 -1.858 20.255 1.00 34.38 102 SER A N 1
ATOM 851 C CA . SER A 1 102 ? -30.553 -2.201 21.599 1.00 34.38 102 SER A CA 1
ATOM 852 C C . SER A 1 102 ? -29.606 -1.106 22.116 1.00 34.38 102 SER A C 1
ATOM 854 O O . SER A 1 102 ? -28.438 -1.019 21.751 1.00 34.38 102 SER A O 1
ATOM 856 N N . GLN A 1 103 ? -30.105 -0.294 23.053 1.00 34.03 103 GLN A N 1
ATOM 857 C CA . GLN A 1 103 ? -29.360 0.779 23.734 1.00 34.03 103 GLN A CA 1
ATOM 858 C C . GLN A 1 103 ? -28.146 0.301 24.562 1.00 34.03 103 GLN A C 1
ATOM 860 O O . GLN A 1 103 ? -27.398 1.131 25.055 1.00 34.03 103 GLN A O 1
ATOM 865 N N . ALA A 1 104 ? -27.898 -1.007 24.687 1.00 32.31 104 ALA A N 1
ATOM 866 C CA . ALA A 1 104 ? -26.734 -1.545 25.399 1.00 32.31 104 ALA A CA 1
ATOM 867 C C . ALA A 1 104 ? -25.482 -1.723 24.510 1.00 32.31 104 ALA A C 1
ATOM 869 O O . ALA A 1 104 ? -24.389 -1.925 25.031 1.00 32.31 104 ALA A O 1
ATOM 870 N N . ALA A 1 105 ? -25.616 -1.643 23.179 1.00 31.64 105 ALA A N 1
ATOM 871 C CA . ALA A 1 105 ? -24.493 -1.752 22.238 1.00 31.64 105 ALA A CA 1
ATOM 872 C C . ALA A 1 105 ? -23.880 -0.388 21.854 1.00 31.64 105 ALA A C 1
ATOM 874 O O . ALA A 1 105 ? -22.785 -0.344 21.291 1.00 31.64 105 ALA A O 1
ATOM 875 N N . GLY A 1 106 ? -24.565 0.719 22.174 1.00 31.89 106 GLY A N 1
ATOM 876 C CA . GLY A 1 106 ? -24.114 2.087 21.886 1.00 31.89 106 GLY A CA 1
ATOM 877 C C . GLY A 1 106 ? -22.866 2.495 22.676 1.00 31.89 106 GLY A C 1
ATOM 878 O O . GLY A 1 106 ? -21.946 3.080 22.107 1.00 31.89 106 GLY A O 1
ATOM 879 N N . ASP A 1 107 ? -22.773 2.089 23.944 1.00 28.19 107 ASP A N 1
ATOM 880 C CA . ASP A 1 107 ? -21.634 2.428 24.811 1.00 28.19 107 ASP A CA 1
ATOM 881 C C . ASP A 1 107 ? -20.354 1.649 24.445 1.00 28.19 107 ASP A C 1
ATOM 883 O O . ASP A 1 107 ? -19.241 2.144 24.619 1.00 28.19 107 ASP A O 1
ATOM 887 N N . ALA A 1 108 ? -20.491 0.453 23.858 1.00 33.28 108 ALA A N 1
ATOM 888 C CA . ALA A 1 108 ? -19.359 -0.339 23.368 1.00 33.28 108 ALA A CA 1
ATOM 889 C C . ALA A 1 108 ? -18.877 0.107 21.973 1.00 33.28 108 ALA A C 1
ATOM 891 O O . ALA A 1 108 ? -17.692 -0.016 21.659 1.00 33.28 108 ALA A O 1
ATOM 892 N N . ALA A 1 109 ? -19.767 0.663 21.142 1.00 34.19 109 ALA A N 1
ATOM 893 C CA . ALA A 1 109 ? -19.418 1.209 19.829 1.00 34.19 109 ALA A CA 1
ATOM 894 C C . ALA A 1 109 ? -18.624 2.524 19.937 1.00 34.19 109 ALA A C 1
ATOM 896 O O . ALA A 1 109 ? -17.675 2.722 19.179 1.00 34.19 109 ALA A O 1
ATOM 897 N N . GLY A 1 110 ? -18.936 3.368 20.931 1.00 34.19 110 GLY A N 1
ATOM 898 C CA . GLY A 1 110 ? -18.139 4.555 21.264 1.00 34.19 110 GLY A CA 1
ATOM 899 C C . GLY A 1 110 ? -16.723 4.221 21.754 1.00 34.19 110 GLY A C 1
ATOM 900 O O . GLY A 1 110 ? -15.783 4.949 21.455 1.00 34.19 110 GLY A O 1
ATOM 901 N N . ALA A 1 111 ? -16.547 3.081 22.429 1.00 30.78 111 ALA A N 1
ATOM 902 C CA . ALA A 1 111 ? -15.237 2.589 22.860 1.00 30.78 111 ALA A CA 1
ATOM 903 C C . ALA A 1 111 ? -14.449 1.890 21.730 1.00 30.78 111 ALA A C 1
ATOM 905 O O . ALA A 1 111 ? -13.224 1.991 21.676 1.00 30.78 111 ALA A O 1
ATOM 906 N N . ALA A 1 112 ? -15.128 1.221 20.792 1.00 36.38 112 ALA A N 1
ATOM 907 C CA . ALA A 1 112 ? -14.498 0.572 19.635 1.00 36.38 112 ALA A CA 1
ATOM 908 C C . ALA A 1 112 ? -14.111 1.551 18.507 1.00 36.38 112 ALA A C 1
ATOM 910 O O . ALA A 1 112 ? -13.313 1.194 17.642 1.00 36.38 112 ALA A O 1
ATOM 911 N N . ALA A 1 113 ? -14.656 2.771 18.529 1.00 38.94 113 ALA A N 1
ATOM 912 C CA . ALA A 1 113 ? -14.235 3.909 17.715 1.00 38.94 113 ALA A CA 1
ATOM 913 C C . ALA A 1 113 ? -13.264 4.826 18.479 1.00 38.94 113 ALA A C 1
ATOM 915 O O . ALA A 1 113 ? -13.217 6.035 18.238 1.00 38.94 113 ALA A O 1
ATOM 916 N N . THR A 1 114 ? -12.475 4.266 19.404 1.00 37.78 114 THR A N 1
ATOM 917 C CA . THR A 1 114 ? -11.291 4.965 19.902 1.00 37.78 114 THR A CA 1
ATOM 918 C C . THR A 1 114 ? -10.332 5.083 18.722 1.00 37.78 114 THR A C 1
ATOM 920 O O . THR A 1 114 ? -9.528 4.193 18.467 1.00 37.78 114 THR A O 1
ATOM 923 N N . ASN A 1 115 ? -10.450 6.167 17.955 1.00 44.91 115 ASN A N 1
ATOM 924 C CA . ASN A 1 115 ? -9.371 6.635 17.101 1.00 44.91 115 ASN A CA 1
ATOM 925 C C . ASN A 1 115 ? -8.190 6.886 18.047 1.00 44.91 115 ASN A C 1
ATOM 927 O O . ASN A 1 115 ? -8.120 7.924 18.701 1.00 44.91 115 ASN A O 1
ATOM 931 N N . VAL A 1 116 ? -7.310 5.889 18.190 1.00 48.75 116 VAL A N 1
ATOM 932 C CA . VAL A 1 116 ? -6.124 5.945 19.063 1.00 48.75 116 VAL A CA 1
ATOM 933 C C . VAL A 1 116 ? -5.187 7.082 18.626 1.00 48.75 116 VAL A C 1
ATOM 935 O O . VAL A 1 116 ? -4.359 7.551 19.406 1.00 48.75 116 VAL A O 1
ATOM 938 N N . THR A 1 117 ? -5.376 7.606 17.413 1.00 52.28 117 THR A N 1
ATOM 939 C CA . THR A 1 117 ? -4.656 8.754 16.874 1.00 52.28 117 THR A CA 1
ATOM 940 C C . THR A 1 117 ? -5.582 9.918 16.546 1.00 52.28 117 THR A C 1
ATOM 942 O O . THR A 1 117 ? -6.660 9.745 15.981 1.00 52.28 117 THR A O 1
ATOM 945 N N . THR A 1 118 ? -5.134 11.133 16.875 1.00 67.62 118 THR A N 1
ATOM 946 C CA . THR A 1 118 ? -5.824 12.373 16.516 1.00 67.62 118 THR A CA 1
ATOM 947 C C . THR A 1 118 ? -5.919 12.492 14.989 1.00 67.62 118 THR A C 1
ATOM 949 O O . THR A 1 118 ? -4.881 12.515 14.315 1.00 67.62 118 THR A O 1
ATOM 952 N N . PRO A 1 119 ? -7.138 12.564 14.421 1.00 75.62 119 PRO A N 1
ATOM 953 C CA . PRO A 1 119 ? -7.311 12.749 12.989 1.00 75.62 119 PRO A CA 1
ATOM 954 C C . PRO A 1 119 ? -6.636 14.025 12.485 1.00 75.62 119 PRO A C 1
ATOM 956 O O . PRO A 1 119 ? -6.590 15.039 13.184 1.00 75.62 119 PRO A O 1
ATOM 959 N N . ILE A 1 120 ? -6.137 13.992 11.249 1.00 75.94 120 ILE A N 1
ATOM 960 C CA . ILE A 1 120 ? -5.503 15.161 10.613 1.00 75.94 120 ILE A CA 1
ATOM 961 C C . ILE A 1 120 ? -6.508 16.310 10.441 1.00 75.94 120 ILE A C 1
ATOM 963 O O . ILE A 1 120 ? -6.158 17.476 10.629 1.00 75.94 120 ILE A O 1
ATOM 967 N N . LEU A 1 121 ? -7.751 15.980 10.081 1.00 76.88 121 LEU A N 1
ATOM 968 C CA . LEU A 1 121 ? -8.853 16.932 9.968 1.00 76.88 121 LEU A CA 1
ATOM 969 C C . LEU A 1 121 ? -9.763 16.825 11.191 1.00 76.88 121 LEU A C 1
ATOM 971 O O . LEU A 1 121 ? -10.113 15.729 11.610 1.00 76.88 121 LEU A O 1
ATOM 975 N N . SER A 1 122 ? -10.186 17.967 11.734 1.00 72.88 122 SER A N 1
ATOM 976 C CA . SER A 1 122 ? -11.104 18.015 12.882 1.00 72.88 122 SER A CA 1
ATOM 977 C C . SER A 1 122 ? -12.547 17.654 12.530 1.00 72.88 122 SER A C 1
ATOM 979 O O . SER A 1 122 ? -13.317 17.279 13.405 1.00 72.88 122 SER A O 1
ATOM 981 N N . HIS A 1 123 ? -12.919 17.789 11.260 1.00 71.75 123 HIS A N 1
ATOM 982 C CA . HIS A 1 123 ? -14.219 17.416 10.724 1.00 71.75 123 HIS A CA 1
ATOM 983 C C . HIS A 1 123 ? -14.073 17.066 9.244 1.00 71.75 123 HIS A C 1
ATOM 985 O O . HIS A 1 123 ? -13.163 17.542 8.558 1.00 71.75 123 HIS A O 1
ATOM 991 N N . MET A 1 124 ? -14.987 16.239 8.750 1.00 78.44 124 MET A N 1
ATOM 992 C CA . MET A 1 124 ? -15.068 15.916 7.334 1.00 78.44 124 MET A CA 1
ATOM 993 C C . MET A 1 124 ? -15.591 17.130 6.537 1.00 78.44 124 MET A C 1
ATOM 995 O O . MET A 1 124 ? -16.577 17.745 6.948 1.00 78.44 124 MET A O 1
ATOM 999 N N . PRO A 1 125 ? -14.987 17.493 5.388 1.00 83.50 125 PRO A N 1
ATOM 1000 C CA . PRO A 1 125 ? -15.498 18.575 4.548 1.00 83.50 125 PRO A CA 1
ATOM 1001 C C . PRO A 1 125 ? -16.923 18.288 4.046 1.00 83.50 125 PRO A C 1
ATOM 1003 O O . PRO A 1 125 ? -17.182 17.214 3.509 1.00 83.50 125 PRO A O 1
ATOM 1006 N N . GLY A 1 126 ? -17.838 19.259 4.138 1.00 79.69 126 GLY A N 1
ATOM 1007 C CA . GLY A 1 126 ? -19.270 19.038 3.861 1.00 79.69 126 GLY A CA 1
ATOM 1008 C C . GLY A 1 126 ? -19.613 18.536 2.447 1.00 79.69 126 GLY A C 1
ATOM 1009 O O . GLY A 1 126 ? -20.521 17.728 2.279 1.00 79.69 126 GLY A O 1
ATOM 1010 N N . TRP A 1 127 ? -18.859 18.936 1.415 1.00 85.88 127 TRP A N 1
ATOM 1011 C CA . TRP A 1 127 ? -19.055 18.406 0.054 1.00 85.88 127 TRP A CA 1
ATOM 1012 C C . TRP A 1 127 ? -18.680 16.920 -0.052 1.00 85.88 127 TRP A C 1
ATOM 1014 O O . TRP A 1 127 ? -19.264 16.186 -0.845 1.00 85.88 127 TRP A O 1
ATOM 1024 N N . PHE A 1 128 ? -17.705 16.476 0.744 1.00 82.62 128 PHE A N 1
ATOM 1025 C CA . PHE A 1 128 ? -17.254 15.090 0.787 1.00 82.62 128 PHE A CA 1
ATOM 1026 C C . PHE A 1 128 ? -18.173 14.243 1.668 1.00 82.62 128 PHE A C 1
ATOM 1028 O O . PHE A 1 128 ? -18.476 13.106 1.315 1.00 82.62 128 PHE A O 1
ATOM 1035 N N . GLN A 1 129 ? -18.695 14.827 2.749 1.00 82.94 129 GLN A N 1
ATOM 1036 C CA . GLN A 1 129 ? -19.768 14.235 3.543 1.00 82.94 129 GLN A CA 1
ATOM 1037 C C . GLN A 1 129 ? -20.971 13.872 2.670 1.00 82.94 129 GLN A C 1
ATOM 1039 O O . GLN A 1 129 ? -21.425 12.736 2.717 1.00 82.94 129 GLN A O 1
ATOM 1044 N N . TRP A 1 130 ? -21.423 14.787 1.809 1.00 83.94 130 TRP A N 1
ATOM 1045 C CA . TRP A 1 130 ? -22.521 14.518 0.877 1.00 83.94 130 TRP A CA 1
ATOM 1046 C C . TRP A 1 130 ? -22.250 13.310 -0.041 1.00 83.94 130 TRP A C 1
ATOM 1048 O O . TRP A 1 130 ? -23.134 12.484 -0.264 1.00 83.94 130 TRP A O 1
ATOM 1058 N N . ILE A 1 131 ? -21.015 13.159 -0.537 1.00 84.06 131 ILE A N 1
ATOM 1059 C CA . ILE A 1 131 ? -20.612 11.993 -1.344 1.00 84.06 131 ILE A CA 1
ATOM 1060 C C . ILE A 1 131 ? -20.649 10.709 -0.503 1.00 84.06 131 ILE A C 1
ATOM 1062 O O . ILE A 1 131 ? -21.098 9.671 -0.987 1.00 84.06 131 ILE A O 1
ATOM 1066 N N . MET A 1 132 ? -20.181 10.765 0.745 1.00 81.50 132 MET A N 1
ATOM 1067 C CA . MET A 1 132 ? -20.165 9.608 1.644 1.00 81.50 132 MET A CA 1
ATOM 1068 C C . MET A 1 132 ? -21.563 9.188 2.088 1.00 81.50 132 MET A C 1
ATOM 1070 O O . MET A 1 132 ? -21.828 7.993 2.163 1.00 81.50 132 MET A O 1
ATOM 1074 N N . GLU A 1 133 ? -22.471 10.134 2.311 1.00 83.62 133 GLU A N 1
ATOM 1075 C CA . GLU A 1 133 ? -23.886 9.859 2.576 1.00 83.62 133 GLU A CA 1
ATOM 1076 C C . GLU A 1 133 ? -24.570 9.225 1.358 1.00 83.62 133 GLU A C 1
ATOM 1078 O O . GLU A 1 133 ? -25.365 8.300 1.507 1.00 83.62 133 GLU A O 1
ATOM 1083 N N . LEU A 1 134 ? -24.220 9.658 0.141 1.00 85.75 134 LEU A N 1
ATOM 1084 C CA . LEU A 1 134 ? -24.716 9.042 -1.091 1.00 85.75 134 LEU A CA 1
ATOM 1085 C C . LEU A 1 134 ? -24.197 7.606 -1.269 1.00 85.75 134 LEU A C 1
ATOM 1087 O O . LEU A 1 134 ? -24.936 6.734 -1.727 1.00 85.75 134 LEU A O 1
ATOM 1091 N N . LEU A 1 135 ? -22.928 7.362 -0.931 1.00 84.38 135 LEU A N 1
ATOM 1092 C CA . LEU A 1 135 ? -22.288 6.051 -1.056 1.00 84.38 135 LEU A CA 1
ATOM 1093 C C . LEU A 1 135 ? -22.741 5.074 0.042 1.00 84.38 135 LEU A C 1
ATOM 1095 O O . LEU A 1 135 ? -22.931 3.890 -0.228 1.00 84.38 135 LEU A O 1
ATOM 1099 N N . MET A 1 136 ? -22.919 5.567 1.269 1.00 80.88 136 MET A N 1
ATOM 1100 C CA . MET A 1 136 ? -23.325 4.807 2.454 1.00 80.88 136 MET A CA 1
ATOM 1101 C C . MET A 1 136 ? -24.573 5.430 3.101 1.00 80.88 136 MET A C 1
ATOM 1103 O O . MET A 1 136 ? -24.488 6.012 4.189 1.00 80.88 136 MET A O 1
ATOM 1107 N N . PRO A 1 137 ? -25.748 5.289 2.458 1.00 77.31 137 PRO A N 1
ATOM 1108 C CA . PRO A 1 137 ? -26.983 5.912 2.930 1.00 77.31 137 PRO A CA 1
ATOM 1109 C C . PRO A 1 137 ? -27.608 5.187 4.127 1.00 77.31 137 PRO A C 1
ATOM 1111 O O . PRO A 1 137 ? -28.400 5.771 4.861 1.00 77.31 137 PRO A O 1
ATOM 1114 N N . ASN A 1 138 ? -27.296 3.904 4.323 1.00 79.38 138 ASN A N 1
ATOM 1115 C CA . ASN A 1 138 ? -27.862 3.079 5.386 1.00 79.38 138 ASN A CA 1
ATOM 1116 C C . ASN A 1 138 ? -26.783 2.231 6.081 1.00 79.38 138 ASN A C 1
ATOM 1118 O O . ASN A 1 138 ? -25.673 2.044 5.574 1.00 79.38 138 ASN A O 1
ATOM 1122 N N . LEU A 1 139 ? -27.130 1.714 7.264 1.00 77.81 139 LEU A N 1
ATOM 1123 C CA . LEU A 1 139 ? -26.221 0.917 8.089 1.00 77.81 139 LEU A CA 1
ATOM 1124 C C . LEU A 1 139 ? -25.795 -0.383 7.389 1.00 77.81 139 LEU A C 1
ATOM 1126 O O . LEU A 1 139 ? -24.634 -0.767 7.480 1.00 77.81 139 LEU A O 1
ATOM 1130 N N . ASP A 1 140 ? -26.693 -1.026 6.643 1.00 80.75 140 ASP A N 1
ATOM 1131 C CA . ASP A 1 140 ? -26.394 -2.290 5.962 1.00 80.75 140 ASP A CA 1
ATOM 1132 C C . ASP A 1 140 ? -25.337 -2.122 4.862 1.00 80.75 140 ASP A C 1
ATOM 1134 O O . ASP A 1 140 ? -24.383 -2.899 4.793 1.00 80.75 140 ASP A O 1
ATOM 1138 N N . VAL A 1 141 ? -25.454 -1.080 4.028 1.00 82.38 141 VAL A N 1
ATOM 1139 C CA . VAL A 1 141 ? -24.455 -0.773 2.990 1.00 82.38 141 VAL A CA 1
ATOM 1140 C C . VAL A 1 141 ? -23.127 -0.390 3.634 1.00 82.38 141 VAL A C 1
ATOM 1142 O O . VAL A 1 141 ? -22.079 -0.850 3.181 1.00 82.38 141 VAL A O 1
ATOM 1145 N N . ALA A 1 142 ? -23.159 0.374 4.728 1.00 80.44 142 ALA A N 1
ATOM 1146 C CA . ALA A 1 142 ? -21.961 0.694 5.493 1.00 80.44 142 ALA A CA 1
ATOM 1147 C C . ALA A 1 142 ? -21.277 -0.564 6.056 1.00 80.44 142 ALA A C 1
ATOM 1149 O O . ALA A 1 142 ? -20.065 -0.709 5.920 1.00 80.44 142 ALA A O 1
ATOM 1150 N N . LEU A 1 143 ? -22.026 -1.516 6.621 1.00 81.75 143 LEU A N 1
ATOM 1151 C CA . LEU A 1 143 ? -21.474 -2.777 7.130 1.00 81.75 143 LEU A CA 1
ATOM 1152 C C . LEU A 1 143 ? -20.883 -3.643 6.013 1.00 81.75 143 LEU A C 1
ATOM 1154 O O . LEU A 1 143 ? -19.833 -4.256 6.204 1.00 81.75 143 LEU A O 1
ATOM 1158 N N . VAL A 1 144 ? -21.517 -3.691 4.839 1.00 86.62 144 VAL A N 1
ATOM 1159 C CA . VAL A 1 144 ? -20.959 -4.394 3.674 1.00 86.62 144 VAL A CA 1
ATOM 1160 C C . VAL A 1 144 ? -19.655 -3.736 3.234 1.00 86.62 144 VAL A C 1
ATOM 1162 O O . VAL A 1 144 ? -18.647 -4.424 3.074 1.00 86.62 144 VAL A O 1
ATOM 1165 N N . MET A 1 145 ? -19.641 -2.411 3.088 1.00 83.44 145 MET A N 1
ATOM 1166 C CA . MET A 1 145 ? -18.451 -1.670 2.679 1.00 83.44 145 MET A CA 1
ATOM 1167 C C . MET A 1 145 ? -17.315 -1.835 3.692 1.00 83.44 145 MET A C 1
ATOM 1169 O O . MET A 1 145 ? -16.193 -2.151 3.302 1.00 83.44 145 MET A O 1
ATOM 1173 N N . GLN A 1 146 ? -17.616 -1.745 4.988 1.00 82.50 146 GLN A N 1
ATOM 1174 C CA . GLN A 1 146 ? -16.671 -2.009 6.070 1.00 82.50 146 GLN A CA 1
ATOM 1175 C C . GLN A 1 146 ? -16.057 -3.408 5.961 1.00 82.50 146 GLN A C 1
ATOM 1177 O O . GLN A 1 146 ? -14.862 -3.567 6.163 1.00 82.50 146 GLN A O 1
ATOM 1182 N N . LYS A 1 147 ? -16.836 -4.435 5.617 1.00 87.56 147 LYS A N 1
ATOM 1183 C CA . LYS A 1 147 ? -16.312 -5.802 5.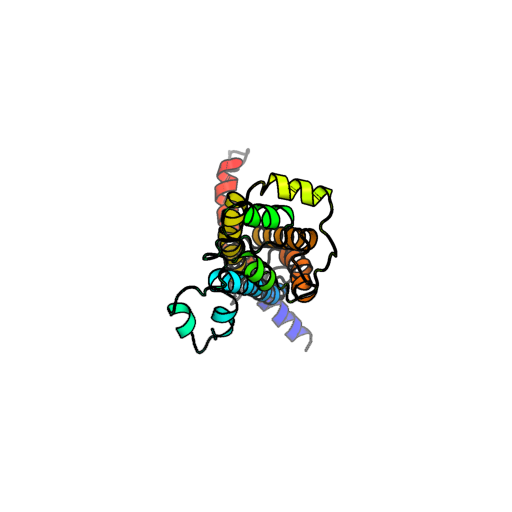467 1.00 87.56 147 LYS A CA 1
ATOM 1184 C C . LYS A 1 147 ? -15.453 -5.967 4.218 1.00 87.56 147 LYS A C 1
ATOM 1186 O O . LYS A 1 147 ? -14.511 -6.749 4.243 1.00 87.56 147 LYS A O 1
ATOM 1191 N N . VAL A 1 148 ? -15.758 -5.244 3.142 1.00 89.50 148 VAL A N 1
ATOM 1192 C CA . VAL A 1 148 ? -15.036 -5.329 1.863 1.00 89.50 148 VAL A CA 1
ATOM 1193 C C . VAL A 1 148 ? -13.712 -4.563 1.896 1.00 89.50 148 VAL A C 1
ATOM 1195 O O . VAL A 1 148 ? -12.720 -5.059 1.361 1.00 89.50 148 VAL A O 1
ATOM 1198 N N . VAL A 1 149 ? -13.669 -3.388 2.531 1.00 88.62 149 VAL A N 1
ATOM 1199 C CA . VAL A 1 149 ? -12.489 -2.502 2.540 1.00 88.62 149 VAL A CA 1
ATOM 1200 C C . VAL A 1 149 ? -11.205 -3.218 2.996 1.00 88.62 149 VAL A C 1
ATOM 1202 O O . VAL A 1 149 ? -10.238 -3.168 2.238 1.00 88.62 149 VAL A O 1
ATOM 1205 N N . PRO A 1 150 ? -11.169 -3.971 4.115 1.00 89.81 150 PRO A N 1
ATOM 1206 C CA . PRO A 1 150 ? -9.968 -4.692 4.538 1.00 89.81 150 PRO A CA 1
ATOM 1207 C C . PRO A 1 150 ? -9.456 -5.703 3.504 1.00 89.81 150 PRO A C 1
ATOM 1209 O O . PRO A 1 150 ? -8.251 -5.872 3.346 1.00 89.81 150 PRO A O 1
ATOM 1212 N N . PHE A 1 151 ? -10.338 -6.358 2.741 1.00 92.88 151 PHE A N 1
ATOM 1213 C CA . PHE A 1 151 ? -9.902 -7.265 1.673 1.00 92.88 151 PHE A CA 1
ATOM 1214 C C . PHE A 1 151 ? -9.298 -6.515 0.484 1.00 92.88 151 PHE A C 1
ATOM 1216 O O . PHE A 1 151 ? -8.359 -7.012 -0.139 1.00 92.88 151 PHE A O 1
ATOM 1223 N N . VAL A 1 152 ? -9.808 -5.321 0.173 1.00 93.06 152 VAL A N 1
ATOM 1224 C CA . VAL A 1 152 ? -9.231 -4.454 -0.864 1.00 93.06 152 VAL A CA 1
ATOM 1225 C C . VAL A 1 152 ? -7.865 -3.932 -0.423 1.00 93.06 152 VAL A C 1
ATOM 1227 O O . VAL A 1 152 ? -6.916 -4.002 -1.201 1.00 93.06 152 VAL A O 1
ATOM 1230 N N . GLU A 1 153 ? -7.735 -3.481 0.825 1.00 92.25 153 GLU A N 1
ATOM 1231 C CA . GLU A 1 153 ? -6.457 -3.071 1.420 1.00 92.25 153 GLU A CA 1
ATOM 1232 C C . GLU A 1 153 ? -5.435 -4.216 1.385 1.00 92.25 153 GLU A C 1
ATOM 1234 O O . GLU A 1 153 ? -4.304 -4.026 0.935 1.00 92.25 153 GLU A O 1
ATOM 1239 N N . LEU A 1 154 ? -5.855 -5.434 1.746 1.00 95.00 154 LEU A N 1
ATOM 1240 C CA . LEU A 1 154 ? -5.007 -6.623 1.674 1.00 95.00 154 LEU A CA 1
ATOM 1241 C C . LEU A 1 154 ? -4.564 -6.914 0.235 1.00 95.00 154 LEU A C 1
ATOM 1243 O O . LEU A 1 154 ? -3.392 -7.200 -0.008 1.00 95.00 154 LEU A O 1
ATOM 1247 N N . ALA A 1 155 ? -5.482 -6.831 -0.731 1.00 95.19 155 ALA A N 1
ATOM 1248 C CA . ALA A 1 155 ? -5.175 -7.054 -2.141 1.00 95.19 155 ALA A CA 1
ATOM 1249 C C . ALA A 1 155 ? -4.178 -6.015 -2.679 1.00 95.19 155 ALA A C 1
ATOM 1251 O O . ALA A 1 155 ? -3.240 -6.384 -3.389 1.00 95.19 155 ALA A O 1
ATOM 1252 N N . ILE A 1 156 ? -4.338 -4.741 -2.305 1.00 93.88 156 ILE A N 1
ATOM 1253 C CA . ILE A 1 156 ? -3.396 -3.658 -2.620 1.00 93.88 156 ILE A CA 1
ATOM 1254 C C . ILE A 1 156 ? -2.026 -3.977 -2.020 1.00 93.88 156 ILE A C 1
ATOM 1256 O O . ILE A 1 156 ? -1.034 -4.013 -2.749 1.00 93.88 156 ILE A O 1
ATOM 1260 N N . GLY A 1 157 ? -1.962 -4.274 -0.721 1.00 94.25 157 GLY A N 1
ATOM 1261 C CA . GLY A 1 157 ? -0.711 -4.564 -0.028 1.00 94.25 157 GLY A CA 1
ATOM 1262 C C . GLY A 1 157 ? 0.040 -5.754 -0.629 1.00 94.25 157 GLY A C 1
ATOM 1263 O O . GLY A 1 157 ? 1.219 -5.640 -0.977 1.00 94.25 157 GLY A O 1
ATOM 1264 N N . LEU A 1 158 ? -0.656 -6.869 -0.870 1.00 95.56 158 LEU A N 1
ATOM 1265 C CA . LEU A 1 158 ? -0.086 -8.052 -1.522 1.00 95.56 158 LEU A CA 1
ATOM 1266 C C . LEU A 1 158 ? 0.398 -7.750 -2.944 1.00 95.56 158 LEU A C 1
ATOM 1268 O O . LEU A 1 158 ? 1.507 -8.148 -3.314 1.00 95.56 158 LEU A O 1
ATOM 1272 N N . ALA A 1 159 ? -0.387 -7.012 -3.734 1.00 94.62 159 ALA A N 1
ATOM 1273 C CA . ALA A 1 159 ? 0.005 -6.621 -5.082 1.00 94.62 159 ALA A CA 1
ATOM 1274 C C . ALA A 1 159 ? 1.254 -5.720 -5.078 1.00 94.62 159 ALA A C 1
ATOM 1276 O O . ALA A 1 159 ? 2.120 -5.884 -5.939 1.00 94.62 159 ALA A O 1
ATOM 1277 N N . MET A 1 160 ? 1.424 -4.834 -4.089 1.00 93.94 160 MET A N 1
ATOM 1278 C CA . MET A 1 160 ? 2.637 -4.014 -3.954 1.00 93.94 160 MET A CA 1
ATOM 1279 C C . MET A 1 160 ? 3.867 -4.834 -3.564 1.00 93.94 160 MET A C 1
ATOM 1281 O O . MET A 1 160 ? 4.926 -4.656 -4.175 1.00 93.94 160 MET A O 1
ATOM 1285 N N . VAL A 1 161 ? 3.747 -5.748 -2.595 1.00 94.31 161 VAL A N 1
ATOM 1286 C CA . VAL A 1 161 ? 4.869 -6.601 -2.160 1.00 94.31 161 VAL A CA 1
ATOM 1287 C C . VAL A 1 161 ? 5.365 -7.463 -3.322 1.00 94.31 161 VAL A C 1
ATOM 1289 O O . VAL A 1 161 ? 6.558 -7.461 -3.637 1.00 94.31 161 VAL A O 1
ATOM 1292 N N . VAL A 1 162 ? 4.438 -8.132 -4.011 1.00 93.81 162 VAL A N 1
ATOM 1293 C CA . VAL A 1 162 ? 4.724 -8.983 -5.176 1.00 93.81 162 VAL A CA 1
ATOM 1294 C C . VAL A 1 162 ? 5.138 -8.157 -6.408 1.00 93.81 162 VAL A C 1
ATOM 1296 O O . VAL A 1 162 ? 5.825 -8.648 -7.307 1.00 93.81 162 VAL A O 1
ATOM 1299 N N . GLY A 1 163 ? 4.760 -6.882 -6.456 1.00 91.12 163 GLY A N 1
ATOM 1300 C CA . GLY A 1 163 ? 5.075 -5.973 -7.552 1.00 91.12 163 GLY A CA 1
ATOM 1301 C C . GLY A 1 163 ? 4.204 -6.190 -8.793 1.00 91.12 163 GLY A C 1
ATOM 1302 O O . GLY A 1 163 ? 4.728 -6.136 -9.904 1.00 91.12 163 GLY A O 1
ATOM 1303 N N . LEU A 1 164 ? 2.907 -6.455 -8.607 1.00 92.81 164 LEU A N 1
ATOM 1304 C CA . LEU A 1 164 ? 1.898 -6.587 -9.661 1.00 92.81 164 LEU A CA 1
ATOM 1305 C C . LEU A 1 164 ? 1.081 -5.291 -9.803 1.00 92.81 164 LEU A C 1
ATOM 1307 O O . LEU A 1 164 ? 0.566 -4.760 -8.826 1.00 92.81 164 LEU A O 1
ATOM 1311 N N . PHE A 1 165 ? 0.959 -4.797 -11.031 1.00 91.44 165 PHE A N 1
ATOM 1312 C CA . PHE A 1 165 ? 0.335 -3.538 -11.439 1.00 91.44 165 PHE A CA 1
ATOM 1313 C C . PHE A 1 165 ? 0.662 -2.354 -10.532 1.00 91.44 165 PHE A C 1
ATOM 1315 O O . PHE A 1 165 ? -0.198 -1.535 -10.221 1.00 91.44 165 PHE A O 1
ATOM 1322 N N . THR A 1 166 ? 1.924 -2.231 -10.131 1.00 90.94 166 THR A N 1
ATOM 1323 C CA . THR A 1 166 ? 2.379 -1.280 -9.108 1.00 90.94 166 THR A CA 1
ATOM 1324 C C . THR A 1 166 ? 1.991 0.159 -9.386 1.00 90.94 166 THR A C 1
ATOM 1326 O O . THR A 1 166 ? 1.699 0.886 -8.447 1.00 90.94 166 THR A O 1
ATOM 1329 N N . TRP A 1 167 ? 1.924 0.566 -10.652 1.00 90.69 167 TRP A N 1
ATOM 1330 C CA . TRP A 1 167 ? 1.421 1.886 -11.017 1.00 90.69 167 TRP A CA 1
ATOM 1331 C C . TRP A 1 167 ? -0.061 2.070 -10.642 1.00 90.69 167 TRP A C 1
ATOM 1333 O O . TRP A 1 167 ? -0.395 3.018 -9.940 1.00 90.69 167 TRP A O 1
ATOM 1343 N N . LEU A 1 168 ? -0.935 1.133 -11.032 1.00 92.44 168 LEU A N 1
ATOM 1344 C CA . LEU A 1 168 ? -2.371 1.174 -10.712 1.00 92.44 168 LEU A CA 1
ATOM 1345 C C . LEU A 1 168 ? -2.615 1.044 -9.208 1.00 92.44 168 LEU A C 1
ATOM 1347 O O . LEU A 1 168 ? -3.404 1.790 -8.637 1.00 92.44 168 LEU A O 1
ATOM 1351 N N . VAL A 1 169 ? -1.908 0.116 -8.567 1.00 93.69 169 VAL A N 1
ATOM 1352 C CA . VAL A 1 169 ? -2.025 -0.147 -7.131 1.00 93.69 169 VAL A CA 1
ATOM 1353 C C . VAL A 1 169 ? -1.550 1.058 -6.317 1.00 93.69 169 VAL A C 1
ATOM 1355 O O . VAL A 1 169 ? -2.180 1.402 -5.324 1.00 93.69 169 VAL A O 1
ATOM 1358 N N . SER A 1 170 ? -0.505 1.761 -6.766 1.00 93.50 170 SER A N 1
ATOM 1359 C CA . SER A 1 170 ? -0.035 2.988 -6.108 1.00 93.50 170 SER A CA 1
ATOM 1360 C C . SER A 1 170 ? -1.031 4.144 -6.252 1.00 93.50 170 SER A C 1
ATOM 1362 O O . SER A 1 170 ? -1.237 4.874 -5.287 1.00 93.50 170 SER A O 1
ATOM 1364 N N . ILE A 1 171 ? -1.708 4.285 -7.402 1.00 94.06 171 ILE A N 1
ATOM 1365 C CA . ILE A 1 171 ? -2.820 5.247 -7.548 1.00 94.06 171 ILE A CA 1
ATOM 1366 C C . ILE A 1 171 ? -3.972 4.878 -6.612 1.00 94.06 171 ILE A C 1
ATOM 1368 O O . ILE A 1 171 ? -4.489 5.749 -5.917 1.00 94.06 171 ILE A O 1
ATOM 1372 N N . GLY A 1 172 ? -4.354 3.599 -6.566 1.00 92.81 172 GLY A N 1
ATOM 1373 C CA . GLY A 1 172 ? -5.394 3.110 -5.660 1.00 92.81 172 GLY A CA 1
ATOM 1374 C C . GLY A 1 172 ? -5.058 3.405 -4.197 1.00 92.81 172 GLY A C 1
ATOM 1375 O O . GLY A 1 172 ? -5.869 3.992 -3.488 1.00 92.81 172 GLY A O 1
ATOM 1376 N N . SER A 1 173 ? -3.830 3.094 -3.776 1.00 92.75 173 SER A N 1
ATOM 1377 C CA . SER A 1 173 ? -3.298 3.421 -2.449 1.00 92.75 173 SER A CA 1
ATOM 1378 C C . SER A 1 173 ? -3.376 4.920 -2.152 1.00 92.75 173 SER A C 1
ATOM 1380 O O . SER A 1 173 ? -3.832 5.299 -1.076 1.00 92.75 173 SER A O 1
ATOM 1382 N N . ALA A 1 174 ? -2.936 5.781 -3.075 1.00 93.75 174 ALA A N 1
ATOM 1383 C CA . ALA A 1 174 ? -3.009 7.230 -2.897 1.00 93.75 174 ALA A CA 1
ATOM 1384 C C . ALA A 1 174 ? -4.465 7.695 -2.738 1.00 93.75 174 ALA A C 1
ATOM 1386 O O . ALA A 1 174 ? -4.766 8.491 -1.852 1.00 93.75 174 ALA A O 1
ATOM 1387 N N . GLY A 1 175 ? -5.373 7.154 -3.556 1.00 90.94 175 GLY A N 1
ATOM 1388 C CA . GLY A 1 175 ? -6.805 7.436 -3.499 1.00 90.94 175 GLY A CA 1
ATOM 1389 C C . GLY A 1 175 ? -7.433 7.060 -2.157 1.00 90.94 175 GLY A C 1
ATOM 1390 O O . GLY A 1 175 ? -8.118 7.891 -1.564 1.00 90.94 175 GLY A O 1
ATOM 1391 N N . PHE A 1 176 ? -7.150 5.861 -1.638 1.00 89.81 176 PHE A N 1
ATOM 1392 C CA . PHE A 1 176 ? -7.620 5.439 -0.313 1.00 89.81 176 PHE A CA 1
ATOM 1393 C C . PHE A 1 176 ? -7.072 6.327 0.807 1.00 89.81 176 PHE A C 1
ATOM 1395 O O . PHE A 1 176 ? -7.824 6.734 1.685 1.00 89.81 176 PHE A O 1
ATOM 1402 N N . LEU A 1 177 ? -5.791 6.702 0.764 1.00 89.38 177 LEU A N 1
ATOM 1403 C CA . LEU A 1 177 ? -5.201 7.579 1.783 1.00 89.38 177 LEU A CA 1
ATOM 1404 C C . LEU A 1 177 ? -5.787 8.990 1.746 1.00 89.38 177 LEU A C 1
ATOM 1406 O O . LEU A 1 177 ? -6.045 9.573 2.798 1.00 89.38 177 LEU A O 1
ATOM 1410 N N . VAL A 1 178 ? -6.048 9.531 0.553 1.00 88.81 178 VAL A N 1
ATOM 1411 C CA . VAL A 1 178 ? -6.770 10.800 0.399 1.00 88.81 178 VAL A CA 1
ATOM 1412 C C . VAL A 1 178 ? -8.187 10.668 0.955 1.00 88.81 178 VAL A C 1
ATOM 1414 O O . VAL A 1 178 ? -8.605 11.520 1.734 1.00 88.81 178 VAL A O 1
ATOM 1417 N N . MET A 1 179 ? -8.899 9.585 0.628 1.00 84.19 179 MET A N 1
ATOM 1418 C CA . MET A 1 179 ? -10.244 9.314 1.142 1.00 84.19 179 MET A CA 1
ATOM 1419 C C . MET A 1 179 ? -10.260 9.253 2.678 1.00 84.19 179 MET A C 1
ATOM 1421 O O . MET A 1 179 ? -11.084 9.927 3.288 1.00 84.19 179 MET A O 1
ATOM 1425 N N . PHE A 1 180 ? -9.324 8.531 3.303 1.00 83.56 180 PHE A N 1
ATOM 1426 C CA . PHE A 1 180 ? -9.218 8.422 4.765 1.00 83.56 180 PHE A CA 1
ATOM 1427 C C . PHE A 1 180 ? -8.799 9.727 5.445 1.00 83.56 180 PHE A C 1
ATOM 1429 O O . PHE A 1 180 ? -9.227 10.015 6.565 1.00 83.56 180 PHE A O 1
ATOM 1436 N N . THR A 1 181 ? -7.981 10.539 4.770 1.00 82.81 181 THR A N 1
ATOM 1437 C CA . THR A 1 181 ? -7.624 11.878 5.255 1.00 82.81 181 THR A CA 1
ATOM 1438 C C . THR A 1 181 ? -8.853 12.784 5.253 1.00 82.81 181 THR A C 1
ATOM 1440 O O . THR A 1 181 ? -9.135 13.437 6.254 1.00 82.81 181 THR A O 1
ATOM 1443 N N . LEU A 1 182 ? -9.615 12.793 4.153 1.00 81.00 182 LEU A N 1
ATOM 1444 C CA . LEU A 1 182 ? -10.829 13.601 4.011 1.00 81.00 182 LEU A CA 1
ATOM 1445 C C . LEU A 1 182 ? -11.957 13.138 4.940 1.00 81.00 182 LEU A C 1
ATOM 1447 O O . LEU A 1 182 ? -12.724 13.972 5.411 1.00 81.00 182 LEU A O 1
ATOM 1451 N N . SER A 1 183 ? -12.037 11.841 5.246 1.00 72.88 183 SER A N 1
ATOM 1452 C CA . SER A 1 183 ? -13.016 11.280 6.183 1.00 72.88 183 SER A CA 1
ATOM 1453 C C . SER A 1 183 ? -12.617 11.420 7.657 1.00 72.88 183 SER A C 1
ATOM 1455 O O . SER A 1 183 ? -13.252 10.790 8.498 1.00 72.88 183 SER A O 1
ATOM 1457 N N . ALA A 1 184 ? -11.557 12.176 7.976 1.00 72.25 184 ALA A N 1
ATOM 1458 C CA . ALA A 1 184 ? -11.031 12.337 9.336 1.00 72.25 184 ALA A CA 1
ATOM 1459 C C . ALA A 1 184 ? -10.765 10.997 10.062 1.00 72.25 184 ALA A C 1
ATOM 1461 O O . ALA A 1 184 ? -10.937 10.885 11.272 1.00 72.25 184 ALA A O 1
ATOM 1462 N N . MET A 1 185 ? -10.343 9.971 9.317 1.00 72.81 185 MET A N 1
ATOM 1463 C CA . MET A 1 185 ? -10.034 8.636 9.850 1.00 72.81 185 MET A CA 1
ATOM 1464 C C . MET A 1 185 ? -8.520 8.357 9.875 1.00 72.81 185 MET A C 1
ATOM 1466 O O . MET A 1 185 ? -8.061 7.430 10.535 1.00 72.81 185 MET A O 1
ATOM 1470 N N . LEU A 1 186 ? -7.727 9.159 9.156 1.00 79.62 186 LEU A N 1
ATOM 1471 C CA . LEU A 1 186 ? -6.272 9.034 9.105 1.00 79.62 186 LEU A CA 1
ATOM 1472 C C . LEU A 1 186 ? -5.596 9.974 10.114 1.00 79.62 186 LEU A C 1
ATOM 1474 O O . LEU A 1 186 ? -5.849 11.183 10.111 1.00 79.62 186 LEU A O 1
ATOM 1478 N N . GLY A 1 187 ? -4.699 9.422 10.932 1.00 77.44 187 GLY A N 1
ATOM 1479 C CA . GLY A 1 187 ? -3.800 10.179 11.801 1.00 77.44 187 GLY A CA 1
ATOM 1480 C C . GLY A 1 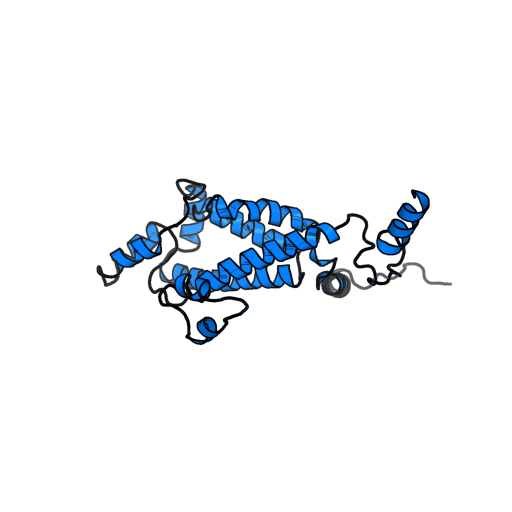187 ? -2.475 10.552 11.124 1.00 77.44 187 GLY A C 1
ATOM 1481 O O . GLY A 1 187 ? -2.109 10.045 10.057 1.00 77.44 187 GLY A O 1
ATOM 1482 N N . TRP A 1 188 ? -1.726 11.456 11.760 1.00 81.69 188 TRP A N 1
ATOM 1483 C CA . TRP A 1 188 ? -0.399 11.887 11.290 1.00 81.69 188 TRP A CA 1
ATOM 1484 C C . TRP A 1 188 ? 0.644 10.761 11.262 1.00 81.69 188 TRP A C 1
ATOM 1486 O O . TRP A 1 188 ? 1.590 10.819 10.478 1.00 81.69 188 TRP A O 1
ATOM 1496 N N . ASP A 1 189 ? 0.448 9.724 12.071 1.00 80.56 189 ASP A N 1
ATOM 1497 C CA . ASP A 1 189 ? 1.251 8.501 12.130 1.00 80.56 189 ASP A CA 1
ATOM 1498 C C . ASP A 1 189 ? 1.265 7.725 10.805 1.00 80.56 189 ASP A C 1
ATOM 1500 O O . ASP A 1 189 ? 2.280 7.123 10.455 1.00 80.56 189 ASP A O 1
ATOM 1504 N N . LYS A 1 190 ? 0.174 7.782 10.032 1.00 85.69 190 LYS A N 1
ATOM 1505 C CA . LYS A 1 190 ? 0.005 7.030 8.773 1.00 85.69 190 LYS A CA 1
ATOM 1506 C C . LYS A 1 190 ? 0.118 7.903 7.524 1.00 85.69 190 LYS A C 1
ATOM 1508 O O . LYS A 1 190 ? 0.197 7.388 6.410 1.00 85.69 190 LYS A O 1
ATOM 1513 N N . PHE A 1 191 ? 0.184 9.227 7.679 1.00 86.25 191 PHE A N 1
ATOM 1514 C CA . PHE A 1 191 ? 0.197 10.169 6.554 1.00 86.25 191 PHE A CA 1
ATOM 1515 C C . PHE A 1 191 ? 1.388 9.987 5.602 1.00 86.25 191 PHE A C 1
ATOM 1517 O O . PHE A 1 191 ? 1.255 10.225 4.403 1.00 86.25 191 PHE A O 1
ATOM 1524 N N . TRP A 1 192 ? 2.539 9.518 6.098 1.00 89.75 192 TRP A N 1
ATOM 1525 C CA . TRP A 1 192 ? 3.736 9.256 5.284 1.00 89.75 192 TRP A CA 1
ATOM 1526 C C . TRP A 1 192 ? 3.476 8.291 4.113 1.00 89.75 192 TRP A C 1
ATOM 1528 O O . TRP A 1 192 ? 4.171 8.353 3.094 1.00 89.75 192 TRP A O 1
ATOM 1538 N N . ALA A 1 193 ? 2.461 7.428 4.227 1.00 91.75 193 ALA A N 1
ATOM 1539 C CA . ALA A 1 193 ? 2.076 6.485 3.188 1.00 91.75 193 ALA A CA 1
ATOM 1540 C C . ALA A 1 193 ? 1.593 7.197 1.908 1.00 91.75 193 ALA A C 1
ATOM 1542 O O . ALA A 1 193 ? 1.750 6.667 0.807 1.00 91.75 193 ALA A O 1
ATOM 1543 N N . LEU A 1 194 ? 1.062 8.423 2.019 1.00 92.44 194 LEU A N 1
ATOM 1544 C CA . LEU A 1 194 ? 0.552 9.193 0.882 1.00 92.44 194 LEU A CA 1
ATOM 1545 C C . LEU A 1 194 ? 1.688 9.638 -0.051 1.00 92.44 194 LEU A C 1
ATOM 1547 O O . LEU A 1 194 ? 1.682 9.221 -1.213 1.00 92.44 194 LEU A O 1
ATOM 1551 N N . PRO A 1 195 ? 2.704 10.404 0.390 1.00 93.81 195 PRO A N 1
ATOM 1552 C CA . PRO A 1 195 ? 3.833 10.729 -0.475 1.00 93.81 195 PRO A CA 1
ATOM 1553 C C . PRO A 1 195 ? 4.606 9.477 -0.920 1.00 93.81 195 PRO A C 1
ATOM 1555 O O . PRO A 1 195 ? 5.104 9.448 -2.046 1.00 93.81 195 PRO A O 1
ATOM 1558 N N . ALA A 1 196 ? 4.652 8.414 -0.104 1.00 92.94 196 ALA A N 1
ATOM 1559 C CA . ALA A 1 196 ? 5.237 7.135 -0.508 1.00 92.94 196 ALA A CA 1
ATOM 1560 C C . ALA A 1 196 ? 4.494 6.498 -1.698 1.00 92.94 196 ALA A C 1
ATOM 1562 O O . ALA A 1 196 ? 5.133 6.055 -2.653 1.00 92.94 196 ALA A O 1
ATOM 1563 N N . SER A 1 197 ? 3.157 6.503 -1.683 1.00 92.00 197 SER A N 1
ATOM 1564 C CA . SER A 1 197 ? 2.339 5.986 -2.787 1.00 92.00 197 SER A CA 1
ATOM 1565 C C . SER A 1 197 ? 2.566 6.768 -4.086 1.00 92.00 197 SER A C 1
ATOM 1567 O O . SER A 1 197 ? 2.726 6.171 -5.148 1.00 92.00 197 SER A O 1
ATOM 1569 N N . ILE A 1 198 ? 2.713 8.094 -4.005 1.00 92.94 198 ILE A N 1
ATOM 1570 C CA . ILE A 1 198 ? 3.023 8.945 -5.163 1.00 92.94 198 ILE A CA 1
ATOM 1571 C C . ILE A 1 198 ? 4.423 8.636 -5.710 1.00 92.94 198 ILE A C 1
ATOM 1573 O O . ILE A 1 198 ? 4.600 8.517 -6.922 1.00 92.94 198 ILE A O 1
ATOM 1577 N N . ALA A 1 199 ? 5.421 8.452 -4.841 1.00 91.75 199 ALA A N 1
ATOM 1578 C CA . ALA A 1 199 ? 6.785 8.125 -5.260 1.00 91.75 199 ALA A CA 1
ATOM 1579 C C . ALA A 1 199 ? 6.870 6.795 -6.039 1.00 91.75 199 ALA A C 1
ATOM 1581 O O . ALA A 1 199 ? 7.707 6.641 -6.933 1.00 91.75 199 ALA A O 1
ATOM 1582 N N . LEU A 1 200 ? 5.980 5.845 -5.740 1.00 91.25 200 LEU A N 1
ATOM 1583 C CA . LEU A 1 200 ? 5.926 4.523 -6.371 1.00 91.25 200 LEU A CA 1
ATOM 1584 C C . LEU A 1 200 ? 5.208 4.502 -7.731 1.00 91.25 200 LEU A C 1
ATOM 1586 O O . LEU A 1 200 ? 5.275 3.502 -8.455 1.00 91.25 200 LEU A O 1
ATOM 1590 N N . LEU A 1 201 ? 4.642 5.638 -8.160 1.00 90.75 201 LEU A N 1
ATOM 1591 C CA . LEU A 1 201 ? 4.139 5.845 -9.525 1.00 90.75 201 LEU A CA 1
ATOM 1592 C C . LEU A 1 201 ? 5.246 5.828 -10.593 1.00 90.75 201 LEU A C 1
ATOM 1594 O O . LEU A 1 201 ? 4.958 5.848 -11.788 1.00 90.75 201 LEU A O 1
ATOM 1598 N N . ASN A 1 202 ? 6.517 5.717 -10.204 1.00 87.31 202 ASN A N 1
ATOM 1599 C CA . ASN A 1 202 ? 7.643 5.512 -11.118 1.00 87.31 202 ASN A CA 1
ATOM 1600 C C . ASN A 1 202 ? 7.666 4.114 -11.798 1.00 87.31 202 ASN A C 1
ATOM 1602 O O . ASN A 1 202 ? 8.543 3.823 -12.624 1.00 87.31 202 ASN A O 1
ATOM 1606 N N . GLY A 1 203 ? 6.715 3.235 -11.460 1.00 82.81 203 GLY A N 1
ATOM 1607 C CA . GLY A 1 203 ? 6.626 1.870 -11.977 1.00 82.81 203 GLY A CA 1
ATOM 1608 C C . GLY A 1 203 ? 7.547 0.899 -11.237 1.00 82.81 203 GLY A C 1
ATOM 1609 O O . GLY A 1 203 ? 8.265 0.122 -11.878 1.00 82.81 203 GLY A O 1
ATOM 1610 N N . ALA A 1 204 ? 7.518 0.959 -9.902 1.00 86.12 204 ALA A N 1
ATOM 1611 C CA . ALA A 1 204 ? 8.358 0.192 -8.982 1.00 86.12 204 ALA A CA 1
ATOM 1612 C C . ALA A 1 204 ? 8.330 -1.332 -9.191 1.00 86.12 204 ALA A C 1
ATOM 1614 O O . ALA A 1 204 ? 9.296 -2.019 -8.867 1.00 86.12 204 ALA A O 1
ATOM 1615 N N . GLY A 1 205 ? 7.256 -1.891 -9.746 1.00 83.88 205 GLY A N 1
ATOM 1616 C CA . GLY A 1 205 ? 7.100 -3.332 -9.975 1.00 83.88 205 GLY A CA 1
ATOM 1617 C C . GLY A 1 205 ? 7.969 -3.886 -11.097 1.00 83.88 205 GLY A C 1
ATOM 1618 O O . GLY A 1 205 ? 8.176 -5.092 -11.178 1.00 83.88 205 GLY A O 1
ATOM 1619 N N . ARG A 1 206 ? 8.504 -3.031 -11.974 1.00 84.25 206 ARG A N 1
ATOM 1620 C CA . ARG A 1 206 ? 9.325 -3.475 -13.115 1.00 84.25 206 ARG A CA 1
ATOM 1621 C C . ARG A 1 206 ? 10.717 -3.956 -12.697 1.00 84.25 206 ARG A C 1
ATOM 1623 O O . ARG A 1 206 ? 11.412 -4.555 -13.510 1.00 84.25 206 ARG A O 1
ATOM 1630 N N . THR A 1 207 ? 11.118 -3.700 -11.454 1.00 83.69 207 THR A N 1
ATOM 1631 C CA . THR A 1 207 ? 12.370 -4.167 -10.854 1.00 83.69 207 THR A CA 1
ATOM 1632 C C . THR A 1 207 ? 12.019 -5.075 -9.677 1.00 83.69 207 THR A C 1
ATOM 1634 O O . THR A 1 207 ? 11.359 -4.634 -8.737 1.00 83.69 207 THR A O 1
ATOM 1637 N N . PHE A 1 208 ? 12.423 -6.350 -9.735 1.00 85.31 208 PHE A N 1
ATOM 1638 C CA . PHE A 1 208 ? 12.061 -7.367 -8.735 1.00 85.31 208 PHE A CA 1
ATOM 1639 C C . PHE A 1 208 ? 10.553 -7.419 -8.432 1.00 85.31 208 PHE A C 1
ATOM 1641 O O . PHE A 1 208 ? 10.142 -7.361 -7.276 1.00 85.31 208 PHE A O 1
ATOM 1648 N N . GLY A 1 209 ? 9.715 -7.478 -9.466 1.00 88.81 209 GLY A N 1
ATOM 1649 C CA . GLY A 1 209 ? 8.264 -7.595 -9.326 1.00 88.81 209 GLY A CA 1
ATOM 1650 C C . GLY A 1 209 ? 7.621 -8.225 -10.558 1.00 88.81 209 GLY A C 1
ATOM 1651 O O . GLY A 1 209 ? 8.246 -8.328 -11.619 1.00 88.81 209 GLY A O 1
ATOM 1652 N N . LEU A 1 210 ? 6.370 -8.669 -10.415 1.00 89.94 210 LEU A N 1
ATOM 1653 C CA . LEU A 1 210 ? 5.639 -9.337 -11.497 1.00 89.94 210 LEU A CA 1
ATOM 1654 C C . LEU A 1 210 ? 5.373 -8.439 -12.710 1.00 89.94 210 LEU A C 1
ATOM 1656 O O . LEU A 1 210 ? 5.253 -8.953 -13.823 1.00 89.94 210 LEU A O 1
ATOM 1660 N N . ASP A 1 211 ? 5.350 -7.117 -12.537 1.00 89.62 211 ASP A N 1
ATOM 1661 C CA . ASP A 1 211 ? 5.188 -6.156 -13.633 1.00 89.62 211 ASP A CA 1
ATOM 1662 C C . ASP A 1 211 ? 6.257 -6.275 -14.711 1.00 89.62 211 ASP A C 1
ATOM 1664 O O . ASP A 1 211 ? 5.999 -5.912 -15.860 1.00 89.62 211 ASP A O 1
ATOM 1668 N N . TYR A 1 212 ? 7.436 -6.809 -14.378 1.00 85.75 212 TYR A N 1
ATOM 1669 C CA . TYR A 1 212 ? 8.463 -7.102 -15.372 1.00 85.75 212 TYR A CA 1
ATOM 1670 C C . TYR A 1 212 ? 7.948 -8.050 -16.471 1.00 85.75 212 TYR A C 1
ATOM 1672 O O . TYR A 1 212 ? 8.291 -7.871 -17.638 1.00 85.75 212 TYR A O 1
ATOM 1680 N N . TRP A 1 213 ? 7.084 -9.011 -16.126 1.00 86.62 213 TRP A N 1
ATOM 1681 C CA . TRP A 1 213 ? 6.497 -9.964 -17.076 1.00 86.62 213 TRP A CA 1
ATOM 1682 C C . TRP A 1 213 ? 5.059 -9.620 -17.458 1.00 86.62 213 TRP A C 1
ATOM 1684 O O . TRP A 1 213 ? 4.701 -9.701 -18.634 1.00 86.62 213 TRP A O 1
ATOM 1694 N N . ALA A 1 214 ? 4.241 -9.213 -16.485 1.00 87.69 214 ALA A N 1
ATOM 1695 C CA . ALA A 1 214 ? 2.827 -8.938 -16.693 1.00 87.69 214 ALA A CA 1
ATOM 1696 C C . ALA A 1 214 ? 2.624 -7.748 -17.641 1.00 87.69 214 ALA A C 1
ATOM 1698 O O . ALA A 1 214 ? 1.892 -7.869 -18.621 1.00 87.69 214 ALA A O 1
ATOM 1699 N N . VAL A 1 215 ? 3.310 -6.619 -17.424 1.00 87.12 215 VAL A N 1
ATOM 1700 C CA . VAL A 1 215 ? 3.077 -5.399 -18.218 1.00 87.12 215 VAL A CA 1
ATOM 1701 C C . VAL A 1 215 ? 3.403 -5.598 -19.706 1.00 87.12 215 VAL A C 1
ATOM 1703 O O . VAL A 1 215 ? 2.538 -5.289 -20.528 1.00 87.12 215 VAL A O 1
ATOM 1706 N N . PRO A 1 216 ? 4.569 -6.155 -20.107 1.00 85.44 216 PRO A N 1
ATOM 1707 C CA . PRO A 1 216 ? 4.834 -6.439 -21.520 1.00 85.44 216 PRO A CA 1
ATOM 1708 C C . PRO A 1 216 ? 3.853 -7.449 -22.122 1.00 85.44 216 PRO A C 1
ATOM 1710 O O . PRO A 1 216 ? 3.467 -7.318 -23.286 1.00 85.44 216 PRO A O 1
ATOM 1713 N N . TRP A 1 217 ? 3.427 -8.447 -21.339 1.00 88.44 217 TRP A N 1
ATOM 1714 C CA . TRP A 1 217 ? 2.433 -9.421 -21.780 1.00 88.44 217 TRP A CA 1
ATOM 1715 C C . TRP A 1 217 ? 1.092 -8.742 -22.079 1.00 88.44 217 TRP A C 1
ATOM 1717 O O . TRP A 1 217 ? 0.573 -8.906 -23.185 1.00 88.44 217 TRP A O 1
ATOM 1727 N N . PHE A 1 218 ? 0.573 -7.915 -21.168 1.00 86.69 218 PHE A N 1
ATOM 1728 C CA . PHE A 1 218 ? -0.665 -7.161 -21.383 1.00 86.69 218 PHE A CA 1
ATOM 1729 C C . PHE A 1 218 ? -0.543 -6.195 -22.556 1.00 86.69 218 PHE A C 1
ATOM 1731 O O . PHE A 1 218 ? -1.416 -6.177 -23.418 1.00 86.69 218 PHE A O 1
ATOM 1738 N N . GLN A 1 219 ? 0.562 -5.455 -22.655 1.00 84.88 219 GLN A N 1
ATOM 1739 C CA . GLN A 1 219 ? 0.799 -4.527 -23.759 1.00 84.88 219 GLN A CA 1
ATOM 1740 C C . GLN A 1 219 ? 0.795 -5.239 -25.119 1.00 84.88 219 GLN A C 1
ATOM 1742 O O . GLN A 1 219 ? 0.238 -4.718 -26.083 1.00 84.88 219 GLN A O 1
ATOM 1747 N N . LYS A 1 220 ? 1.355 -6.451 -25.201 1.00 85.12 220 LYS A N 1
ATOM 1748 C CA . LYS A 1 220 ? 1.334 -7.257 -26.426 1.00 85.12 220 LYS A CA 1
ATOM 1749 C C . LYS A 1 220 ? -0.074 -7.758 -26.754 1.00 85.12 220 LYS A C 1
ATOM 1751 O O . LYS A 1 220 ? -0.494 -7.650 -27.899 1.00 85.12 220 LYS A O 1
ATOM 1756 N N . HIS A 1 221 ? -0.803 -8.316 -25.791 1.00 88.00 221 HIS A N 1
ATOM 1757 C CA . HIS A 1 221 ? -2.113 -8.923 -26.061 1.00 88.00 221 HIS A CA 1
ATOM 1758 C C . HIS A 1 221 ? -3.206 -7.870 -26.276 1.00 88.00 221 HIS A C 1
ATOM 1760 O O . HIS A 1 221 ? -3.895 -7.914 -27.293 1.00 88.00 221 HIS A O 1
ATOM 1766 N N . LEU A 1 222 ? -3.314 -6.885 -25.380 1.00 87.38 222 LEU A N 1
ATOM 1767 C CA . LEU A 1 222 ? -4.274 -5.783 -25.503 1.00 87.38 222 LEU A CA 1
ATOM 1768 C C . LEU A 1 222 ? -3.926 -4.862 -26.672 1.00 87.38 222 LEU A C 1
ATOM 1770 O O . LEU A 1 222 ? -4.820 -4.419 -27.385 1.00 87.38 222 LEU A O 1
ATOM 1774 N N . GLY A 1 223 ? -2.634 -4.616 -26.913 1.00 84.19 223 GLY A N 1
ATOM 1775 C CA . GLY A 1 223 ? -2.182 -3.824 -28.053 1.00 84.19 223 GLY A CA 1
ATOM 1776 C C . GLY A 1 223 ? -2.555 -4.469 -29.386 1.00 84.19 223 GLY A C 1
ATOM 1777 O O . GLY A 1 223 ? -3.108 -3.794 -30.247 1.00 84.19 223 GLY A O 1
ATOM 1778 N N . HIS A 1 224 ? -2.337 -5.780 -29.543 1.00 89.50 224 HIS A N 1
ATOM 1779 C CA . HIS A 1 224 ? -2.779 -6.493 -30.745 1.00 89.50 224 HIS A CA 1
ATOM 1780 C C . HIS A 1 224 ? -4.301 -6.547 -30.881 1.00 89.50 224 HIS A C 1
ATOM 1782 O O . HIS A 1 224 ? -4.797 -6.532 -32.004 1.00 89.50 224 HIS A O 1
ATOM 1788 N N . TRP A 1 225 ? -5.035 -6.635 -29.771 1.00 90.19 225 TRP A N 1
ATOM 1789 C CA . TRP A 1 225 ? -6.495 -6.631 -29.795 1.00 90.19 225 TRP A CA 1
ATOM 1790 C C . TRP A 1 225 ? -7.059 -5.272 -30.233 1.00 90.19 225 TRP A C 1
ATOM 1792 O O . TRP A 1 225 ? -7.950 -5.233 -31.074 1.00 90.19 225 TRP A O 1
ATOM 1802 N N . TRP A 1 226 ? -6.507 -4.166 -29.723 1.00 88.44 226 TRP A N 1
ATOM 1803 C CA . TRP A 1 226 ? -6.991 -2.814 -30.019 1.00 88.44 226 TRP A CA 1
ATOM 1804 C C . TRP A 1 226 ? -6.472 -2.255 -31.350 1.00 88.44 226 TRP A C 1
ATOM 1806 O O . TRP A 1 226 ? -7.233 -1.694 -32.132 1.00 88.44 226 TRP A O 1
ATOM 1816 N N . TYR A 1 227 ? -5.170 -2.388 -31.617 1.00 86.19 227 TYR A N 1
ATOM 1817 C CA . TYR A 1 227 ? -4.504 -1.770 -32.773 1.00 86.19 227 TYR A CA 1
ATOM 1818 C C . TYR A 1 227 ? -4.237 -2.749 -33.924 1.00 86.19 227 TYR A C 1
ATOM 1820 O O . TYR A 1 227 ? -3.787 -2.338 -34.994 1.00 86.19 227 TYR A O 1
ATOM 1828 N N . GLY A 1 228 ? -4.492 -4.046 -33.731 1.00 83.50 228 GLY A N 1
ATOM 1829 C CA . GLY A 1 228 ? -4.135 -5.078 -34.701 1.00 83.50 228 GLY A CA 1
ATOM 1830 C C . GLY A 1 228 ? -2.626 -5.340 -34.771 1.00 83.50 228 GLY A C 1
ATOM 1831 O O . GLY A 1 228 ? -1.832 -4.864 -33.958 1.00 83.50 228 GLY A O 1
ATOM 1832 N N . LYS A 1 229 ? -2.205 -6.147 -35.752 1.00 81.25 229 LYS A N 1
ATOM 1833 C CA . LYS A 1 229 ? -0.780 -6.371 -36.037 1.00 81.25 229 LYS A CA 1
ATOM 18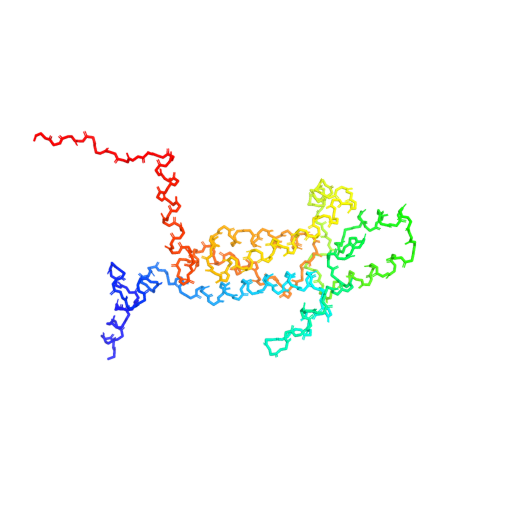34 C C . LYS A 1 229 ? -0.303 -5.310 -37.033 1.00 81.25 229 LYS A C 1
ATOM 1836 O O . LYS A 1 229 ? -0.846 -5.279 -38.140 1.00 81.25 229 LYS A O 1
ATOM 1841 N N . PRO A 1 230 ? 0.701 -4.480 -36.697 1.00 77.81 230 PRO A N 1
ATOM 1842 C CA . PRO A 1 230 ? 1.258 -3.538 -37.657 1.00 77.81 230 PRO A CA 1
ATOM 1843 C C . PRO A 1 230 ? 1.815 -4.315 -38.855 1.00 77.81 230 PRO A C 1
ATOM 1845 O O . PRO A 1 230 ? 2.583 -5.264 -38.691 1.00 77.81 230 PRO A O 1
ATOM 1848 N N . LYS A 1 231 ? 1.395 -3.933 -40.062 1.00 78.94 231 LYS A N 1
ATOM 1849 C CA . LYS A 1 231 ? 1.857 -4.519 -41.322 1.00 78.94 231 LYS A CA 1
ATOM 1850 C C . LYS A 1 231 ? 2.565 -3.429 -42.116 1.00 78.94 231 LYS A C 1
ATOM 1852 O O . LYS A 1 231 ? 2.032 -2.328 -42.241 1.00 78.94 231 LYS A O 1
ATOM 1857 N N . SER A 1 232 ? 3.763 -3.714 -42.622 1.00 81.06 232 SER A N 1
ATOM 1858 C CA . SER A 1 232 ? 4.458 -2.779 -43.505 1.00 81.06 232 SER A CA 1
ATOM 1859 C C . SER A 1 232 ? 3.618 -2.539 -44.760 1.00 81.06 232 SER A C 1
ATOM 1861 O O . SER A 1 232 ? 3.064 -3.472 -45.342 1.00 81.06 232 SER A O 1
ATOM 1863 N N . VAL A 1 233 ? 3.515 -1.275 -45.171 1.00 78.88 233 VAL A N 1
ATOM 1864 C CA . VAL A 1 233 ? 2.814 -0.885 -46.407 1.00 78.88 233 VAL A CA 1
ATOM 1865 C C . VAL A 1 233 ? 3.613 -1.315 -47.643 1.00 78.88 233 VAL A C 1
ATOM 1867 O O . VAL A 1 233 ? 3.041 -1.605 -48.692 1.00 78.88 233 VAL A O 1
ATOM 1870 N N . TYR A 1 234 ? 4.936 -1.424 -47.509 1.00 81.94 234 TYR A N 1
ATOM 1871 C CA . TYR A 1 234 ? 5.810 -1.913 -48.566 1.00 81.94 234 TYR A CA 1
ATOM 1872 C C . TYR A 1 234 ? 5.694 -3.437 -48.689 1.00 81.94 234 TYR A C 1
ATOM 1874 O O . TYR A 1 234 ? 5.906 -4.168 -47.718 1.00 81.94 234 TYR A O 1
ATOM 1882 N N . ARG A 1 235 ? 5.332 -3.895 -49.891 1.00 75.75 235 ARG A N 1
ATOM 1883 C CA . ARG A 1 235 ? 5.512 -5.278 -50.342 1.00 75.75 235 ARG A CA 1
ATOM 1884 C C . ARG A 1 235 ? 6.858 -5.330 -51.054 1.00 75.75 235 ARG A C 1
ATOM 1886 O O . ARG A 1 235 ? 7.068 -4.523 -51.960 1.00 75.75 235 ARG A O 1
ATOM 1893 N N . ASP A 1 236 ? 7.732 -6.243 -50.642 1.00 73.19 236 ASP A N 1
ATOM 1894 C CA . ASP A 1 236 ? 8.947 -6.539 -51.400 1.00 73.19 236 ASP A CA 1
ATOM 1895 C C . ASP A 1 236 ? 8.542 -6.931 -52.829 1.00 73.19 236 ASP A C 1
ATOM 1897 O O . ASP A 1 236 ? 7.596 -7.706 -53.023 1.00 73.19 236 ASP A O 1
ATOM 1901 N N . LYS A 1 237 ? 9.178 -6.281 -53.809 1.00 58.50 237 LYS A N 1
ATOM 1902 C CA . LYS A 1 237 ? 9.013 -6.574 -55.235 1.00 58.50 237 LYS A CA 1
ATOM 1903 C C . LYS A 1 237 ? 9.818 -7.804 -55.615 1.00 58.50 237 LYS A C 1
ATOM 1905 O O . LYS A 1 237 ? 10.962 -7.912 -55.124 1.00 58.50 237 LYS A O 1
#

pLDDT: mean 79.14, std 15.59, range [28.19, 95.56]